Protein AF-A0A2D8VDF4-F1 (afdb_monomer_lite)

Foldseek 3Di:
DDPDDDPPDPDDPDPPPPPDPPDPLVVVLVVLLVVLVVCCVVVVDPPVVSVVVSLVSVCVSPNNPPPPPVVVLVPDPVNVVVVLVVVLVVVLVVLVVCCVVVVDDPVRSVVVVVVSVVVSVVVVVVVVVVVLVVVLVVCCVVVVAPPVRSVVVVVLVVVLVVLLVVLVVVLVVQLVVQLVVLVVCCVVVVDDPVVSVVSSVVSVVVSVVVSLVSNLVSQLVSLLVVLVVCCVVVVDDPVVSVVSSVVSVVVSVVVVCVVVVVDDDPDPPDDDDDDDPDDDDDDDDD

Sequence (286 aa):
MIILFSCGLFVLPAKEKRIRDDDPLMERYRHAEREVKQAVSEGRISREEAGRKLREIKGKLWGDEPEKDRSREKGDPGHELRQAERRIHEDIGKIQEAIDKGEISPEEARKKLIEFHERQKKASREREWKMIKGRIEGAVREGKMSREQANEEYERIERRMHSRDKIARETNERVRKAELEIHEQLEAGEISHEEARQSIREVHEEMNQVIRRKHLALELEDHERRIERALESGEISKRQAEEKMIEVRQRLARQFRVELGDEEPKVRRGSDEREGRKDRRRHEDE

Structure (mm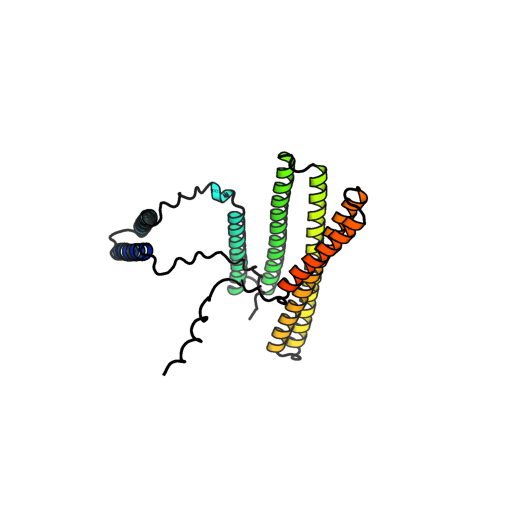CIF, N/CA/C/O backbone):
data_AF-A0A2D8VDF4-F1
#
_entry.id   AF-A0A2D8VDF4-F1
#
loop_
_atom_site.group_PDB
_atom_site.id
_atom_site.type_symbol
_atom_site.label_atom_id
_atom_site.label_alt_id
_atom_site.label_comp_id
_atom_site.label_asym_id
_atom_site.label_entity_id
_atom_site.label_seq_id
_atom_site.pdbx_PDB_ins_code
_atom_site.Cartn_x
_atom_site.Cartn_y
_atom_site.Cartn_z
_atom_site.occupancy
_atom_site.B_iso_or_equiv
_atom_site.auth_seq_id
_atom_site.auth_comp_id
_atom_site.auth_asym_id
_atom_site.auth_atom_id
_atom_site.pdbx_PDB_model_num
ATOM 1 N N . MET A 1 1 ? 17.610 -5.105 -24.950 1.00 24.00 1 MET A N 1
ATOM 2 C CA . MET A 1 1 ? 16.935 -6.147 -24.145 1.00 24.00 1 MET A CA 1
ATOM 3 C C . MET A 1 1 ? 16.296 -5.445 -22.954 1.00 24.00 1 MET A C 1
ATOM 5 O O . MET A 1 1 ? 17.006 -5.063 -22.037 1.00 24.00 1 MET A O 1
ATOM 9 N N . ILE A 1 2 ? 15.002 -5.124 -23.041 1.00 25.88 2 ILE A N 1
ATOM 10 C CA . ILE A 1 2 ? 14.295 -4.328 -22.026 1.00 25.88 2 ILE A CA 1
ATOM 11 C C . ILE A 1 2 ? 13.766 -5.298 -20.969 1.00 25.88 2 ILE A C 1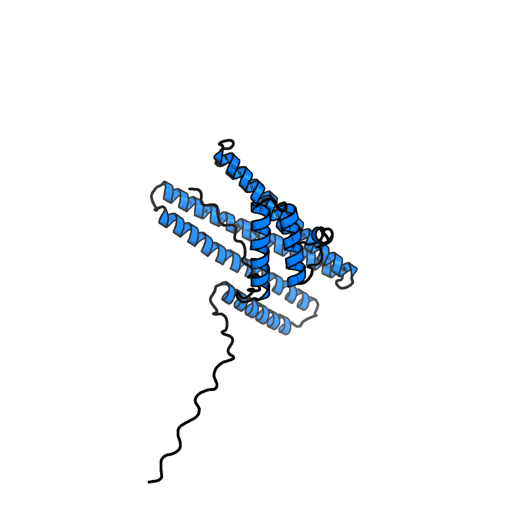
ATOM 13 O O . ILE A 1 2 ? 12.894 -6.115 -21.254 1.00 25.88 2 ILE A O 1
ATOM 17 N N . ILE A 1 3 ? 14.350 -5.241 -19.774 1.00 25.64 3 ILE A N 1
ATOM 18 C CA . ILE A 1 3 ? 13.928 -6.020 -18.610 1.00 25.64 3 ILE A CA 1
ATOM 19 C C . ILE A 1 3 ? 12.616 -5.400 -18.121 1.00 25.64 3 ILE A C 1
ATOM 21 O O . ILE A 1 3 ? 12.594 -4.297 -17.578 1.00 25.64 3 ILE A O 1
ATOM 25 N N . LEU A 1 4 ? 11.505 -6.087 -18.388 1.00 26.47 4 LEU A N 1
ATOM 26 C CA . LEU A 1 4 ? 10.198 -5.759 -17.833 1.00 26.47 4 LEU A CA 1
ATOM 27 C C . LEU A 1 4 ? 10.255 -6.002 -16.325 1.00 26.47 4 LEU A C 1
ATOM 29 O O . LEU A 1 4 ? 10.380 -7.140 -15.873 1.00 26.47 4 LEU A O 1
ATOM 33 N N . PHE A 1 5 ? 10.201 -4.912 -15.561 1.00 26.89 5 PHE A N 1
ATOM 34 C CA . PHE A 1 5 ? 10.189 -4.950 -14.109 1.00 26.89 5 PHE A CA 1
ATOM 35 C C . PHE A 1 5 ? 9.023 -5.795 -13.599 1.00 26.89 5 PHE A C 1
ATOM 37 O O . PHE A 1 5 ? 7.855 -5.583 -13.933 1.00 26.89 5 PHE A O 1
ATOM 44 N N . SER A 1 6 ? 9.403 -6.780 -12.795 1.00 27.64 6 SER A N 1
ATOM 45 C CA . SER A 1 6 ? 8.565 -7.781 -12.169 1.00 27.64 6 SER A CA 1
ATOM 46 C C . SER A 1 6 ? 7.410 -7.143 -11.406 1.00 27.64 6 SER A C 1
ATOM 48 O O . SER A 1 6 ? 7.601 -6.473 -10.389 1.00 27.64 6 SER A O 1
ATOM 50 N N . CYS A 1 7 ? 6.190 -7.416 -11.859 1.00 26.73 7 CYS A N 1
ATOM 51 C CA . CYS A 1 7 ? 5.018 -7.302 -11.011 1.00 26.73 7 CYS A CA 1
ATOM 52 C C . CYS A 1 7 ? 5.160 -8.374 -9.919 1.00 26.73 7 CYS A C 1
ATOM 54 O O . CYS A 1 7 ? 5.086 -9.568 -10.209 1.00 26.73 7 CYS A O 1
ATOM 56 N N . GLY A 1 8 ? 5.440 -7.955 -8.683 1.00 25.55 8 GLY A N 1
ATOM 57 C CA . GLY A 1 8 ? 5.441 -8.830 -7.516 1.00 25.55 8 GLY A CA 1
ATOM 58 C C . GLY A 1 8 ? 4.051 -9.416 -7.299 1.00 25.55 8 GLY A C 1
ATOM 59 O O . GLY A 1 8 ? 3.233 -8.842 -6.580 1.00 25.55 8 GLY A O 1
ATOM 60 N N . LEU A 1 9 ? 3.784 -10.566 -7.921 1.00 28.27 9 LEU A N 1
ATOM 61 C CA . LEU A 1 9 ? 2.713 -11.451 -7.502 1.00 28.27 9 LEU A CA 1
ATOM 62 C C . LEU A 1 9 ? 3.143 -12.081 -6.181 1.00 28.27 9 LEU A C 1
ATOM 64 O O . LEU A 1 9 ? 4.045 -12.913 -6.107 1.00 28.27 9 LEU A O 1
ATOM 68 N N . PHE A 1 10 ? 2.462 -11.653 -5.131 1.00 24.86 10 PHE A N 1
ATOM 69 C CA . PHE A 1 10 ? 2.404 -12.328 -3.852 1.00 24.86 10 PHE A CA 1
ATOM 70 C C . PHE A 1 10 ? 1.969 -13.784 -4.096 1.00 24.86 10 PHE A C 1
ATOM 72 O O . PHE A 1 10 ? 0.799 -14.056 -4.371 1.00 24.86 10 PHE A O 1
ATOM 79 N N . VAL A 1 11 ? 2.918 -14.722 -4.048 1.00 27.75 11 VAL A N 1
ATOM 80 C CA . VAL A 1 11 ? 2.632 -16.160 -4.056 1.00 27.75 11 VAL A CA 1
ATOM 81 C C . VAL A 1 11 ? 1.953 -16.486 -2.729 1.00 27.75 11 VAL A C 1
ATOM 83 O O . VAL A 1 11 ? 2.599 -16.728 -1.713 1.00 27.75 11 VAL A O 1
ATOM 86 N N . LEU A 1 12 ? 0.621 -16.476 -2.723 1.00 27.02 12 LEU A N 1
ATOM 87 C CA . LEU A 1 12 ? -0.129 -17.238 -1.732 1.00 27.02 12 LEU A CA 1
ATOM 88 C C . LEU A 1 12 ? 0.117 -18.721 -2.032 1.00 27.02 12 LEU A C 1
ATOM 90 O O . LEU A 1 12 ? -0.076 -19.128 -3.180 1.00 27.02 12 LEU A O 1
ATOM 94 N N . PRO A 1 13 ? 0.495 -19.554 -1.047 1.00 26.55 13 PRO A N 1
ATOM 95 C CA . PRO A 1 13 ? 0.518 -20.989 -1.254 1.00 26.55 13 PRO A CA 1
ATOM 96 C C . PRO A 1 13 ? -0.926 -21.441 -1.477 1.00 26.55 13 PRO A C 1
ATOM 98 O O . PRO A 1 13 ? -1.722 -21.563 -0.540 1.00 26.55 13 PRO A O 1
ATOM 101 N N . ALA A 1 14 ? -1.280 -21.671 -2.741 1.00 29.80 14 ALA A N 1
ATOM 102 C CA . ALA A 1 14 ? -2.439 -22.467 -3.074 1.00 29.80 14 ALA A CA 1
ATOM 103 C C . ALA A 1 14 ? -2.272 -23.798 -2.334 1.00 29.80 14 ALA A C 1
ATOM 105 O O . ALA A 1 14 ? -1.251 -24.473 -2.468 1.00 29.80 14 ALA A O 1
ATOM 106 N N . LYS A 1 15 ? -3.255 -24.165 -1.505 1.00 32.22 15 LYS A N 1
ATOM 107 C CA . LYS A 1 15 ? -3.382 -25.532 -0.998 1.00 32.22 15 LYS A CA 1
ATOM 108 C C . LYS A 1 15 ? -3.674 -26.429 -2.193 1.00 32.22 15 LYS A C 1
ATOM 110 O O . LYS A 1 15 ? -4.824 -26.740 -2.493 1.00 32.22 15 LYS A O 1
ATOM 115 N N . GLU A 1 16 ? -2.615 -26.801 -2.885 1.00 30.20 16 GLU A N 1
ATOM 116 C CA . GLU A 1 16 ? -2.620 -27.801 -3.924 1.00 30.20 16 GLU A CA 1
ATOM 117 C C . GLU A 1 16 ? -2.899 -29.127 -3.222 1.00 30.20 16 GLU A C 1
ATOM 119 O O . GLU A 1 16 ? -2.052 -29.695 -2.528 1.00 30.20 16 GLU A O 1
ATOM 124 N N . LYS A 1 17 ? -4.152 -29.583 -3.302 1.00 34.59 17 LYS A N 1
ATOM 125 C CA . LYS A 1 17 ? -4.470 -30.970 -2.985 1.00 34.59 17 LYS A CA 1
ATOM 126 C C . LYS A 1 17 ? -3.700 -31.802 -4.005 1.00 34.59 17 LYS A C 1
ATOM 128 O O . LYS A 1 17 ? -4.178 -31.983 -5.118 1.00 34.59 17 LYS A O 1
ATOM 133 N N . ARG A 1 18 ? -2.498 -32.254 -3.639 1.00 32.41 18 ARG A N 1
ATOM 134 C CA . ARG A 1 18 ? -1.765 -33.266 -4.399 1.00 32.41 18 ARG A CA 1
ATOM 135 C C . ARG A 1 18 ? -2.670 -34.489 -4.493 1.00 32.41 18 ARG A C 1
ATOM 137 O O . ARG A 1 18 ? -2.844 -35.210 -3.511 1.00 32.41 18 ARG A O 1
ATOM 144 N N . ILE A 1 19 ? -3.296 -34.672 -5.648 1.00 42.91 19 ILE A N 1
ATOM 145 C CA . ILE A 1 19 ? -3.889 -35.949 -6.027 1.00 42.91 19 ILE A CA 1
ATOM 146 C C . ILE A 1 19 ? -2.686 -36.887 -6.132 1.00 42.91 19 ILE A C 1
ATOM 148 O O . ILE A 1 19 ? -1.774 -36.621 -6.909 1.00 42.91 19 ILE A O 1
ATOM 152 N N . ARG A 1 20 ? -2.607 -37.885 -5.247 1.00 39.59 20 ARG A N 1
ATOM 153 C CA . ARG A 1 20 ? -1.523 -38.877 -5.268 1.00 39.59 20 ARG A CA 1
ATOM 154 C C . ARG A 1 20 ? -1.594 -39.600 -6.616 1.00 39.59 20 ARG A C 1
ATOM 156 O O . ARG A 1 20 ? -2.689 -39.948 -7.046 1.00 39.59 20 ARG A O 1
ATOM 163 N N . ASP A 1 21 ? -0.450 -39.813 -7.259 1.00 48.75 21 ASP A N 1
ATOM 164 C CA . ASP A 1 21 ? -0.362 -40.430 -8.593 1.00 48.75 21 ASP A CA 1
ATOM 165 C C . ASP A 1 21 ? -0.904 -41.877 -8.654 1.00 48.75 21 ASP A C 1
ATOM 167 O O . ASP A 1 21 ? -1.182 -42.374 -9.744 1.00 48.75 21 ASP A O 1
ATOM 171 N N . ASP A 1 22 ? -1.158 -42.503 -7.498 1.00 52.06 22 ASP A N 1
ATOM 172 C CA . ASP A 1 22 ? -1.712 -43.856 -7.339 1.00 52.06 22 ASP A CA 1
ATOM 173 C C . ASP A 1 22 ? -3.231 -43.870 -7.050 1.00 52.06 22 ASP A C 1
ATOM 175 O O . ASP A 1 22 ? -3.702 -44.632 -6.205 1.00 52.06 22 ASP A O 1
ATOM 179 N N . ASP A 1 23 ? -4.022 -42.998 -7.689 1.00 63.38 23 ASP A N 1
ATOM 180 C CA . ASP A 1 23 ? -5.491 -43.036 -7.584 1.00 63.38 23 ASP A CA 1
ATOM 181 C C . ASP A 1 23 ? -6.085 -44.016 -8.627 1.00 63.38 23 ASP A C 1
ATOM 183 O O . ASP A 1 23 ? -6.031 -43.731 -9.832 1.00 63.38 23 ASP A O 1
ATOM 187 N N . PRO A 1 24 ? -6.703 -45.147 -8.213 1.00 72.00 24 PRO A N 1
ATOM 188 C CA . PRO A 1 24 ? -7.303 -46.128 -9.125 1.00 72.00 24 PRO A CA 1
ATOM 189 C C . PRO A 1 24 ? -8.390 -45.544 -10.042 1.00 72.00 24 PRO A C 1
ATOM 191 O O . PRO A 1 24 ? -8.689 -46.104 -11.100 1.00 72.00 24 PRO A O 1
ATOM 194 N N . LEU A 1 25 ? -9.003 -44.417 -9.663 1.00 76.38 25 LEU A N 1
ATOM 195 C CA . LEU A 1 25 ? -9.983 -43.717 -10.495 1.00 76.38 25 LEU A CA 1
ATOM 196 C C . LEU A 1 25 ? -9.311 -42.966 -11.652 1.00 76.38 25 LEU A C 1
ATOM 198 O O . LEU A 1 25 ? -9.862 -42.897 -12.753 1.00 76.38 25 LEU A O 1
ATOM 202 N N . MET A 1 26 ? -8.094 -42.456 -11.440 1.00 78.00 26 MET A N 1
ATOM 203 C CA . MET A 1 26 ? -7.341 -41.734 -12.465 1.00 78.00 26 MET A CA 1
ATOM 204 C C . MET A 1 26 ? -6.865 -42.668 -13.578 1.00 78.00 26 MET A C 1
ATOM 206 O O . MET A 1 26 ? -6.879 -42.296 -14.752 1.00 78.00 26 MET A O 1
ATOM 210 N N . GLU A 1 27 ? -6.509 -43.905 -13.238 1.00 77.62 27 GLU A N 1
ATOM 211 C CA . GLU A 1 27 ? -6.157 -44.924 -14.228 1.00 77.62 27 GLU A CA 1
ATOM 212 C C . GLU A 1 27 ? -7.355 -45.287 -15.121 1.00 77.62 27 GLU A C 1
ATOM 214 O O . GLU A 1 27 ? -7.231 -45.321 -16.349 1.00 77.62 27 GLU A O 1
ATOM 219 N N . ARG A 1 28 ? -8.548 -45.432 -14.526 1.00 77.88 28 ARG A N 1
ATOM 220 C CA . ARG A 1 28 ? -9.806 -45.655 -15.263 1.00 77.88 28 ARG A CA 1
ATOM 221 C C . ARG A 1 28 ? -10.145 -44.494 -16.197 1.00 77.88 28 ARG A C 1
ATOM 223 O O . ARG A 1 28 ? -10.578 -44.719 -17.326 1.00 77.88 28 ARG A O 1
ATOM 230 N N . TYR A 1 29 ? -9.903 -43.259 -15.762 1.00 81.06 29 TYR A N 1
ATOM 231 C CA . TYR A 1 29 ? -10.106 -42.079 -16.601 1.00 81.06 29 TYR A CA 1
ATOM 232 C C . TYR A 1 29 ? -9.109 -42.008 -17.761 1.00 81.06 29 TYR A C 1
ATOM 234 O O . TYR A 1 29 ? -9.519 -41.776 -18.895 1.00 81.06 29 TYR A O 1
ATOM 242 N N . ARG A 1 30 ? -7.820 -42.282 -17.517 1.00 82.50 30 ARG A N 1
ATOM 243 C CA . ARG A 1 30 ? -6.792 -42.324 -18.573 1.00 82.50 30 ARG A CA 1
ATOM 244 C C . ARG A 1 30 ? -7.080 -43.406 -19.613 1.00 82.50 30 ARG A C 1
ATOM 246 O O . ARG A 1 30 ? -6.819 -43.186 -20.793 1.00 82.50 30 ARG A O 1
ATOM 253 N N . HIS A 1 31 ? -7.611 -44.560 -19.204 1.00 82.62 31 HIS A N 1
ATOM 254 C CA . HIS A 1 31 ? -8.047 -45.599 -20.140 1.00 82.62 31 HIS A CA 1
ATOM 255 C C . HIS A 1 31 ? -9.161 -45.082 -21.056 1.00 82.62 31 HIS A C 1
ATOM 257 O O . HIS A 1 31 ? -9.030 -45.112 -22.279 1.00 82.62 31 HIS A O 1
ATOM 263 N N . ALA A 1 32 ? -10.214 -44.516 -20.465 1.00 83.62 32 ALA A N 1
ATOM 264 C CA . ALA A 1 32 ? -11.336 -43.973 -21.217 1.00 83.62 32 ALA A CA 1
ATOM 265 C C . ALA A 1 32 ? -10.932 -42.785 -22.115 1.00 83.62 32 ALA A C 1
ATOM 267 O O . ALA A 1 32 ? -11.441 -42.637 -23.225 1.00 83.62 32 ALA A O 1
ATOM 268 N N . GLU A 1 33 ? -9.974 -41.962 -21.684 1.00 80.56 33 GLU A N 1
ATOM 269 C CA . GLU A 1 33 ? -9.412 -40.871 -22.484 1.00 80.56 33 GLU A CA 1
ATOM 270 C C . GLU A 1 33 ? -8.718 -41.376 -23.751 1.00 80.56 33 GLU A C 1
ATOM 272 O O . GLU A 1 33 ? -8.910 -40.799 -24.824 1.00 80.56 33 GLU A O 1
ATOM 277 N N . ARG A 1 34 ? -7.969 -42.482 -23.665 1.00 85.19 34 ARG A N 1
ATOM 278 C CA . ARG A 1 34 ? -7.341 -43.104 -24.840 1.00 85.19 34 ARG A CA 1
ATOM 279 C C . ARG A 1 34 ? -8.386 -43.630 -25.818 1.00 85.19 34 ARG A C 1
ATOM 281 O O . ARG A 1 34 ? -8.273 -43.351 -27.007 1.00 85.19 34 ARG A O 1
ATOM 288 N N . GLU A 1 35 ? -9.416 -44.316 -25.327 1.00 84.38 35 GLU A N 1
ATOM 289 C CA . GLU A 1 35 ? -10.488 -44.860 -26.172 1.00 84.38 35 GLU A CA 1
ATOM 290 C C . GLU A 1 35 ? -11.281 -43.756 -26.878 1.00 84.38 35 GLU A C 1
ATOM 292 O O . GLU A 1 35 ? -11.542 -43.829 -28.081 1.00 84.38 35 GLU A O 1
ATOM 297 N N . VAL A 1 36 ? -11.618 -42.687 -26.152 1.00 82.19 36 VAL A N 1
ATOM 298 C CA . VAL A 1 36 ? -12.311 -41.528 -26.719 1.00 82.19 36 VAL A CA 1
ATOM 299 C C . VAL A 1 36 ? -11.424 -40.818 -27.742 1.00 82.19 36 VAL A C 1
ATOM 301 O O . VAL A 1 36 ? -11.891 -40.484 -28.830 1.00 82.19 36 VAL A O 1
ATOM 304 N N . LYS A 1 37 ? -10.137 -40.619 -27.443 1.00 83.56 37 LYS A N 1
ATOM 305 C CA . LYS A 1 37 ? -9.190 -39.984 -28.368 1.00 83.56 37 LYS A CA 1
ATOM 306 C C . LYS A 1 37 ? -8.996 -40.810 -29.639 1.00 83.56 37 LYS A C 1
ATOM 308 O O . LYS A 1 37 ? -8.960 -40.235 -30.724 1.00 83.56 37 LYS A O 1
ATOM 313 N N . GLN A 1 38 ? -8.940 -42.133 -29.513 1.00 80.38 38 GLN A N 1
ATOM 314 C CA . GLN A 1 38 ? -8.856 -43.048 -30.645 1.00 80.38 38 GLN A CA 1
ATOM 315 C C . GLN A 1 38 ? -10.121 -42.982 -31.517 1.00 80.38 38 GLN A C 1
ATOM 317 O O . GLN A 1 38 ? -10.035 -42.850 -32.736 1.00 80.38 38 GLN A O 1
ATOM 322 N N . ALA A 1 39 ? -11.305 -42.967 -30.902 1.00 79.12 39 ALA A N 1
ATOM 323 C CA . ALA A 1 39 ? -12.564 -42.814 -31.628 1.00 79.12 39 ALA A CA 1
ATOM 324 C C . ALA A 1 39 ? -12.677 -41.456 -32.353 1.00 79.12 39 ALA A C 1
ATOM 326 O O . ALA A 1 39 ? -13.263 -41.397 -33.433 1.00 79.12 39 ALA A O 1
ATOM 327 N N . VAL A 1 40 ? -12.092 -40.381 -31.807 1.00 80.75 40 VAL A N 1
ATOM 328 C CA . VAL A 1 40 ? -11.984 -39.080 -32.498 1.00 80.75 40 VAL A CA 1
ATOM 329 C C . VAL A 1 40 ? -11.025 -39.158 -33.680 1.00 80.75 40 VAL A C 1
ATOM 331 O O . VAL A 1 40 ? -11.351 -38.659 -34.754 1.00 80.75 40 VAL A O 1
ATOM 334 N N . SER A 1 41 ? -9.846 -39.767 -33.508 1.00 71.94 41 SER A N 1
ATOM 335 C CA . SER A 1 41 ? -8.868 -39.885 -34.599 1.00 71.94 41 SER A CA 1
ATOM 336 C C . SER A 1 41 ? -9.365 -40.758 -35.747 1.00 71.94 41 SER A C 1
ATOM 338 O O . SER A 1 41 ? -9.022 -40.508 -36.895 1.00 71.94 41 SER A O 1
ATOM 340 N N . GLU A 1 42 ? -10.205 -41.744 -35.444 1.00 80.81 42 GLU A N 1
ATOM 341 C CA . GLU A 1 42 ? -10.840 -42.610 -36.437 1.00 80.81 42 GLU A CA 1
ATOM 342 C C . GLU A 1 42 ? -12.145 -42.022 -37.002 1.00 80.81 42 GLU A C 1
ATOM 344 O O . GLU A 1 42 ? -12.830 -42.674 -37.786 1.00 80.81 42 GLU A O 1
ATOM 349 N N . GLY A 1 43 ? -12.527 -40.806 -36.592 1.00 78.06 43 GLY A N 1
ATOM 350 C CA . GLY A 1 43 ? -13.734 -40.127 -37.069 1.00 78.06 43 GLY A CA 1
ATOM 351 C C . GLY A 1 43 ? -15.051 -40.768 -36.617 1.00 78.06 43 GLY A C 1
ATOM 352 O O . GLY A 1 43 ? -16.111 -40.376 -37.097 1.00 78.06 43 GLY A O 1
ATOM 353 N N . ARG A 1 44 ? -15.009 -41.729 -35.682 1.00 85.56 44 ARG A N 1
ATOM 354 C CA . ARG A 1 44 ? -16.195 -42.411 -35.134 1.00 85.56 44 ARG A CA 1
ATOM 355 C C . ARG A 1 44 ? -17.027 -41.502 -34.226 1.00 85.56 44 ARG A C 1
ATOM 357 O O . ARG A 1 44 ? -18.207 -41.770 -34.029 1.00 85.56 44 ARG A O 1
ATOM 364 N N . ILE A 1 45 ? -16.415 -40.463 -33.655 1.00 82.38 45 ILE A N 1
ATOM 365 C CA . ILE A 1 45 ? -17.083 -39.417 -32.866 1.00 82.38 45 ILE A CA 1
ATOM 366 C C . ILE A 1 45 ? -16.463 -38.046 -33.145 1.00 82.38 45 ILE A C 1
ATOM 368 O O . ILE A 1 45 ? -15.272 -37.935 -33.445 1.00 82.38 45 ILE A O 1
ATOM 372 N N . SER A 1 46 ? -17.251 -36.984 -32.985 1.00 77.88 46 SER A N 1
ATOM 373 C CA . SER A 1 46 ? -16.733 -35.614 -33.076 1.00 77.88 46 SER A CA 1
ATOM 374 C C . SER A 1 46 ? -15.951 -35.206 -31.818 1.00 77.88 46 SER A C 1
ATOM 376 O O . SER A 1 46 ? -16.128 -35.765 -30.732 1.00 77.88 46 SER A O 1
ATOM 378 N N . ARG A 1 47 ? -15.108 -34.168 -31.927 1.00 61.53 47 ARG A N 1
ATOM 379 C CA . ARG A 1 47 ? -14.396 -33.584 -30.768 1.00 61.53 47 ARG A CA 1
ATOM 380 C C . ARG A 1 47 ? -15.353 -33.097 -29.674 1.00 61.53 47 ARG A C 1
ATOM 382 O O . ARG A 1 47 ? -15.028 -33.161 -28.491 1.00 61.53 47 ARG A O 1
ATOM 389 N N . GLU A 1 48 ? -16.533 -32.623 -30.061 1.00 61.53 48 GLU A N 1
ATOM 390 C CA . GLU A 1 48 ? -17.545 -32.139 -29.124 1.00 61.53 48 GLU A CA 1
ATOM 391 C C . GLU A 1 48 ? -18.212 -33.294 -28.361 1.00 61.53 48 GLU A C 1
ATOM 393 O O . GLU A 1 48 ? -18.375 -33.236 -27.139 1.00 61.53 48 GLU A O 1
ATOM 398 N N . GLU A 1 49 ? -18.522 -34.388 -29.061 1.00 65.06 49 GLU A N 1
ATOM 399 C CA . GLU A 1 49 ? -19.036 -35.625 -28.461 1.00 65.06 49 GLU A CA 1
ATOM 400 C C . GLU A 1 49 ? -18.012 -36.297 -27.551 1.00 65.06 49 GLU A C 1
ATOM 402 O O . GLU A 1 49 ? -18.368 -36.772 -26.474 1.00 65.06 49 GLU A O 1
ATOM 407 N N . ALA A 1 50 ? -16.737 -36.282 -27.935 1.00 74.12 50 ALA A N 1
ATOM 408 C CA . ALA A 1 50 ? -15.640 -36.724 -27.086 1.00 74.12 50 ALA A CA 1
ATOM 409 C C . ALA A 1 50 ? -15.577 -35.930 -25.775 1.00 74.12 50 ALA A C 1
ATOM 411 O O . ALA A 1 50 ? -15.484 -36.517 -24.696 1.00 74.12 50 ALA A O 1
ATOM 412 N N . GLY A 1 51 ? -15.723 -34.603 -25.851 1.00 66.62 51 GLY A N 1
ATOM 413 C CA . GLY A 1 51 ? -15.806 -33.745 -24.671 1.00 66.62 51 GLY A CA 1
ATOM 414 C C . GLY A 1 51 ? -17.016 -34.055 -23.782 1.00 66.62 51 GLY A C 1
ATOM 415 O O . GLY A 1 51 ? -16.906 -34.004 -22.558 1.00 66.62 51 GLY A O 1
ATOM 416 N N . ARG A 1 52 ? -18.175 -34.404 -24.361 1.00 76.31 52 ARG A N 1
ATOM 417 C CA . ARG A 1 52 ? -19.350 -34.868 -23.594 1.00 76.31 52 ARG A CA 1
ATOM 418 C C . ARG A 1 52 ? -19.081 -36.203 -22.893 1.00 76.31 52 ARG A C 1
ATOM 420 O O . ARG A 1 52 ? -19.284 -36.284 -21.685 1.00 76.31 52 ARG A O 1
ATOM 427 N N . LYS A 1 53 ? -18.547 -37.196 -23.610 1.00 79.06 53 LYS A N 1
ATOM 428 C CA . LYS A 1 53 ? -18.241 -38.527 -23.057 1.00 79.06 53 LYS A CA 1
ATOM 429 C C . LYS A 1 53 ? -17.232 -38.467 -21.912 1.00 79.06 53 LYS A C 1
ATOM 431 O O . LYS A 1 53 ? -17.463 -39.075 -20.873 1.00 79.06 53 LYS A O 1
ATOM 436 N N . LEU A 1 54 ? -16.149 -37.699 -22.052 1.00 81.00 54 LEU A N 1
ATOM 437 C CA . LEU A 1 54 ? -15.148 -37.576 -20.983 1.00 81.00 54 LEU A CA 1
ATOM 438 C C . LEU A 1 54 ? -15.696 -36.879 -19.740 1.00 81.00 54 LEU A C 1
ATOM 440 O O . LEU A 1 54 ? -15.353 -37.274 -18.629 1.00 81.00 54 LEU A O 1
ATOM 444 N N . ARG A 1 55 ? -16.584 -35.890 -19.902 1.00 75.19 55 ARG A N 1
ATOM 445 C CA . ARG A 1 55 ? -17.275 -35.258 -18.768 1.00 75.19 55 ARG A CA 1
ATOM 446 C C . ARG A 1 55 ? -18.188 -36.234 -18.037 1.00 75.19 55 ARG A C 1
ATOM 448 O O . ARG A 1 55 ? -18.150 -36.271 -16.816 1.00 75.19 55 ARG A O 1
ATOM 455 N N . GLU A 1 56 ? -18.943 -37.049 -18.767 1.00 77.81 56 GLU A N 1
ATOM 456 C CA . GLU A 1 56 ? -19.813 -38.070 -18.176 1.00 77.81 56 GLU A CA 1
ATOM 457 C C . GLU A 1 56 ? -19.002 -39.144 -17.432 1.00 77.81 56 GLU A C 1
ATOM 459 O O . GLU A 1 56 ? -19.333 -39.515 -16.308 1.00 77.81 56 GLU A O 1
ATOM 464 N N . ILE A 1 57 ? -17.893 -39.606 -18.020 1.00 80.75 57 ILE A N 1
ATOM 465 C CA . ILE A 1 57 ? -16.975 -40.558 -17.378 1.00 80.75 57 ILE A CA 1
ATOM 466 C C . ILE A 1 57 ? -16.360 -39.946 -16.112 1.00 80.75 57 ILE A C 1
ATOM 468 O O . ILE A 1 57 ? -16.296 -40.608 -15.079 1.00 80.75 57 ILE A O 1
ATOM 472 N N . LYS A 1 58 ? -15.954 -38.672 -16.163 1.00 78.25 58 LYS A N 1
ATOM 473 C CA . LYS A 1 58 ? -15.433 -37.949 -14.997 1.00 78.25 58 LYS A CA 1
ATOM 474 C C . LYS A 1 58 ? -16.492 -37.809 -13.895 1.00 78.25 58 LYS A C 1
ATOM 476 O O . LYS A 1 58 ? -16.172 -38.059 -12.737 1.00 78.25 58 LYS A O 1
ATOM 481 N N . GLY A 1 59 ? -17.734 -37.478 -14.252 1.00 74.12 59 GLY A N 1
ATOM 482 C CA . GLY A 1 59 ? -18.863 -37.395 -13.318 1.00 74.12 59 GLY A CA 1
ATOM 483 C C . GLY A 1 59 ? -19.173 -38.737 -12.651 1.00 74.12 59 GLY A C 1
ATOM 484 O O . GLY A 1 59 ? -19.319 -38.813 -11.437 1.00 74.12 59 GLY A O 1
ATOM 485 N N . LYS A 1 60 ? -19.139 -39.842 -13.406 1.00 78.44 60 LYS A N 1
ATOM 486 C CA . LYS A 1 60 ? -19.313 -41.197 -12.847 1.00 78.44 60 LYS A CA 1
ATOM 487 C C . LYS A 1 60 ? -18.196 -41.608 -11.884 1.00 78.44 60 LYS A C 1
ATOM 489 O O . LYS A 1 60 ? -18.454 -42.360 -10.951 1.00 78.44 60 LYS A O 1
ATOM 494 N N . LEU A 1 61 ? -16.963 -41.158 -12.122 1.00 79.19 61 LEU A N 1
ATOM 495 C CA . LEU A 1 61 ? -15.797 -41.545 -11.321 1.00 79.19 61 LEU A CA 1
ATOM 496 C C . LEU A 1 61 ? -15.634 -40.706 -10.046 1.00 79.19 61 LEU A C 1
ATOM 498 O O . LEU A 1 61 ? -15.250 -41.257 -9.019 1.00 79.19 61 LEU A O 1
ATOM 502 N N . TRP A 1 62 ? -15.933 -39.405 -10.091 1.00 77.56 62 TRP A N 1
ATOM 503 C CA . TRP A 1 62 ? -15.697 -38.480 -8.969 1.00 77.56 62 TRP A CA 1
ATOM 504 C C . TRP A 1 62 ? -16.955 -37.759 -8.458 1.00 77.56 62 TRP A C 1
ATOM 506 O O . TRP A 1 62 ? -16.849 -36.879 -7.603 1.00 77.56 62 TRP A O 1
ATOM 516 N N . GLY A 1 63 ? -18.138 -38.160 -8.930 1.00 66.88 63 GLY A N 1
ATOM 517 C CA . GLY A 1 63 ? -19.409 -37.485 -8.677 1.00 66.88 63 GLY A CA 1
ATOM 518 C C . GLY A 1 63 ? -19.656 -36.351 -9.673 1.00 66.88 63 GLY A C 1
ATOM 519 O O . GLY A 1 63 ? -18.716 -35.729 -10.175 1.00 66.88 63 GLY A O 1
ATOM 520 N N . ASP A 1 64 ? -20.929 -36.081 -9.965 1.00 51.88 64 ASP A N 1
ATOM 521 C CA . ASP A 1 64 ? -21.312 -34.927 -10.772 1.00 51.88 64 ASP A CA 1
ATOM 522 C C . ASP A 1 64 ? -20.871 -33.653 -10.043 1.00 51.88 64 ASP A C 1
ATOM 524 O O . ASP A 1 64 ? -21.383 -33.304 -8.977 1.00 51.88 64 ASP A O 1
ATOM 528 N N . GLU A 1 65 ? -19.886 -32.951 -10.607 1.00 49.00 65 GLU A N 1
ATOM 529 C CA . GLU A 1 65 ? -19.612 -31.577 -10.209 1.00 49.00 65 GLU A CA 1
ATOM 530 C C . GLU A 1 65 ? -20.892 -30.799 -10.548 1.00 49.00 65 GLU A C 1
ATOM 532 O O . GLU A 1 65 ? -21.282 -30.806 -11.721 1.00 49.00 65 GLU A O 1
ATOM 537 N N . PRO A 1 66 ? -21.600 -30.198 -9.566 1.00 43.03 66 PRO A N 1
ATOM 538 C CA . PRO A 1 66 ? -22.839 -29.498 -9.859 1.00 43.03 66 PRO A CA 1
ATOM 539 C C . PRO A 1 66 ? -22.527 -28.483 -10.945 1.00 43.03 66 PRO A C 1
ATOM 541 O O . PRO A 1 66 ? -21.570 -27.714 -10.805 1.00 43.03 66 PRO A O 1
ATOM 544 N N . GLU A 1 67 ? -23.293 -28.542 -12.036 1.00 44.53 67 GLU A N 1
ATOM 545 C CA . GLU A 1 67 ? -23.180 -27.625 -13.159 1.00 44.53 67 GLU A CA 1
ATOM 546 C C . GLU A 1 67 ? -23.106 -26.221 -12.560 1.00 44.53 67 GLU A C 1
ATOM 548 O O . GLU A 1 67 ? -24.056 -25.762 -11.922 1.00 44.53 67 GLU A O 1
ATOM 553 N N . LYS A 1 68 ? -21.911 -25.609 -12.598 1.00 43.62 68 LYS A N 1
ATOM 554 C CA . LYS A 1 68 ? -21.679 -24.328 -11.936 1.00 43.62 68 LYS A CA 1
ATOM 555 C C . LYS A 1 68 ? -22.602 -23.338 -12.606 1.00 43.62 68 LYS A C 1
ATOM 557 O O . LYS A 1 68 ? -22.351 -22.882 -13.718 1.00 43.62 68 LYS A O 1
ATOM 562 N N . ASP A 1 69 ? -23.689 -23.069 -11.905 1.00 39.12 69 ASP A N 1
ATOM 563 C CA . ASP A 1 69 ? -24.696 -22.094 -12.237 1.00 39.12 69 ASP A CA 1
ATOM 564 C C . ASP A 1 69 ? -23.962 -20.794 -12.589 1.00 39.12 69 ASP A C 1
ATOM 566 O O . ASP A 1 69 ? -23.381 -20.134 -11.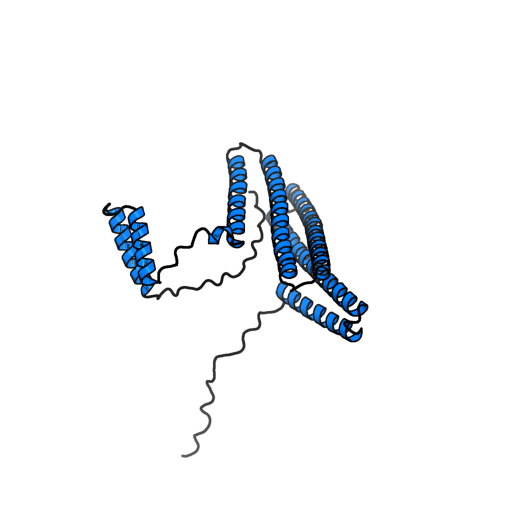721 1.00 39.12 69 ASP A O 1
ATOM 570 N N . ARG A 1 70 ? -23.898 -20.461 -13.887 1.00 43.25 70 ARG A N 1
ATOM 571 C CA . ARG A 1 70 ? -23.164 -19.291 -14.413 1.00 43.25 70 ARG A CA 1
ATOM 572 C C . ARG A 1 70 ? -23.678 -17.976 -13.808 1.00 43.25 70 ARG A C 1
ATOM 574 O O . ARG A 1 70 ? -23.066 -16.923 -13.981 1.00 43.25 70 ARG A O 1
ATOM 581 N N . SER A 1 71 ? -24.802 -18.029 -13.093 1.00 42.16 71 SER A N 1
ATOM 582 C CA . SER A 1 71 ? -25.351 -16.945 -12.287 1.00 42.16 71 SER A CA 1
ATOM 583 C C . SER A 1 71 ? -24.549 -16.666 -11.002 1.00 42.16 71 SER A C 1
ATOM 585 O O . SER A 1 71 ? -24.443 -15.502 -10.615 1.00 42.16 71 SER A O 1
ATOM 587 N N . ARG A 1 72 ? -23.907 -17.671 -10.381 1.00 43.25 72 ARG A N 1
ATOM 588 C CA . ARG A 1 72 ? -23.084 -17.499 -9.165 1.00 43.25 72 ARG A CA 1
ATOM 589 C C . ARG A 1 72 ? -21.711 -16.879 -9.436 1.00 43.25 72 ARG A C 1
ATOM 591 O O . ARG A 1 72 ? -21.172 -16.212 -8.560 1.00 43.25 72 ARG A O 1
ATOM 598 N N . GLU A 1 73 ? -21.163 -17.025 -10.644 1.00 44.94 73 GLU A N 1
ATOM 599 C CA . GLU A 1 73 ? -19.875 -16.409 -11.013 1.00 44.94 73 GLU A CA 1
ATOM 600 C C . GLU A 1 73 ? -19.950 -14.883 -11.156 1.00 44.94 73 GLU A C 1
ATOM 602 O O . GLU A 1 73 ? -18.958 -14.195 -10.930 1.00 44.94 73 GLU A O 1
ATOM 607 N N . LYS A 1 74 ? -21.116 -14.313 -11.485 1.00 45.44 74 LYS A N 1
ATOM 608 C CA . LYS A 1 74 ? -21.273 -12.851 -11.617 1.00 45.44 74 LYS A CA 1
ATOM 609 C C . LYS A 1 74 ? -21.195 -12.093 -10.285 1.00 45.44 74 LYS A C 1
ATOM 611 O O . LYS A 1 74 ? -21.053 -10.878 -10.315 1.00 45.44 74 LYS A O 1
ATOM 616 N N . GLY A 1 75 ? -21.289 -12.788 -9.149 1.00 45.78 75 GLY A N 1
ATOM 617 C CA . GLY A 1 75 ? -21.192 -12.198 -7.809 1.00 45.78 75 GLY A CA 1
ATOM 618 C C . GLY A 1 75 ? -19.936 -12.586 -7.025 1.00 45.78 75 GLY A C 1
ATOM 619 O O . GLY A 1 75 ? -19.771 -12.101 -5.911 1.00 45.78 75 GLY A O 1
ATOM 620 N N . ASP A 1 76 ? -19.070 -13.453 -7.569 1.00 52.97 76 ASP A N 1
ATOM 621 C CA . ASP A 1 76 ? -17.800 -13.830 -6.937 1.00 52.97 76 ASP A CA 1
ATOM 622 C C . ASP A 1 76 ? -16.764 -12.708 -7.147 1.00 52.97 76 ASP A C 1
ATOM 624 O O . ASP A 1 76 ? -16.337 -12.488 -8.288 1.00 52.97 76 ASP A O 1
ATOM 628 N N . PRO A 1 77 ? -16.290 -12.029 -6.081 1.00 56.31 77 PRO A N 1
ATOM 629 C CA . PRO A 1 77 ? -15.213 -11.045 -6.190 1.00 56.31 77 PRO A CA 1
ATOM 630 C C . PRO A 1 77 ? -13.955 -11.633 -6.848 1.00 56.31 77 PRO A C 1
ATOM 632 O O . PRO A 1 77 ? -13.226 -10.930 -7.547 1.00 56.31 77 PRO A O 1
ATOM 635 N N . GLY A 1 78 ? -13.717 -12.941 -6.688 1.00 62.03 78 GLY A N 1
ATOM 636 C CA . GLY A 1 78 ? -12.619 -13.647 -7.339 1.00 62.03 78 GLY A CA 1
ATOM 637 C C . GLY A 1 78 ? -12.758 -13.728 -8.862 1.00 62.03 78 GLY A C 1
ATOM 638 O O . GLY A 1 78 ? -11.754 -13.696 -9.571 1.00 62.03 78 GLY A O 1
ATOM 639 N N . HIS A 1 79 ? -13.976 -13.806 -9.397 1.00 70.12 79 HIS A N 1
ATOM 640 C CA . HIS A 1 79 ? -14.213 -13.859 -10.839 1.00 70.12 79 HIS A CA 1
ATOM 641 C C . HIS A 1 79 ? -14.013 -12.491 -11.505 1.00 70.12 79 HIS A C 1
ATOM 643 O O . HIS A 1 79 ? -13.377 -12.422 -12.560 1.00 70.12 79 HIS A O 1
ATOM 649 N N . GLU A 1 80 ? -14.467 -11.404 -10.872 1.00 68.56 80 GLU A N 1
ATOM 650 C CA . GLU A 1 80 ? -14.196 -10.041 -11.351 1.00 68.56 80 GLU A CA 1
ATOM 651 C C . GLU A 1 80 ? -12.693 -9.731 -11.363 1.00 68.56 80 GLU A C 1
ATOM 653 O O . GLU A 1 80 ? -12.192 -9.169 -12.339 1.00 68.56 80 GLU A O 1
ATOM 658 N N . LEU A 1 81 ? -11.956 -10.160 -10.330 1.00 67.12 81 LEU A N 1
ATOM 659 C CA . LEU A 1 81 ? -10.497 -10.021 -10.269 1.00 67.12 81 LEU A CA 1
ATOM 660 C C . LEU A 1 81 ? -9.805 -10.781 -11.409 1.00 67.12 81 LEU A C 1
ATOM 662 O O . LEU A 1 81 ? -9.016 -10.186 -12.140 1.00 67.12 81 LEU A O 1
ATOM 666 N N . ARG A 1 82 ? -10.169 -12.052 -11.640 1.00 75.25 82 ARG A N 1
ATOM 667 C CA . ARG A 1 82 ? -9.628 -12.861 -12.753 1.00 75.25 82 ARG A CA 1
ATOM 668 C C . ARG A 1 82 ? -9.940 -12.264 -14.129 1.00 75.25 82 ARG A C 1
ATOM 670 O O . ARG A 1 82 ? -9.163 -12.417 -15.070 1.00 75.25 82 ARG A O 1
ATOM 677 N N . GLN A 1 83 ? -11.095 -11.619 -14.300 1.00 76.25 83 GLN A N 1
ATOM 678 C CA . GLN A 1 83 ? -11.407 -10.911 -15.546 1.00 76.25 83 GLN A CA 1
ATOM 679 C C . GLN A 1 83 ? -10.592 -9.630 -15.705 1.00 76.25 83 GLN A C 1
ATOM 681 O O . GLN A 1 83 ? -10.120 -9.3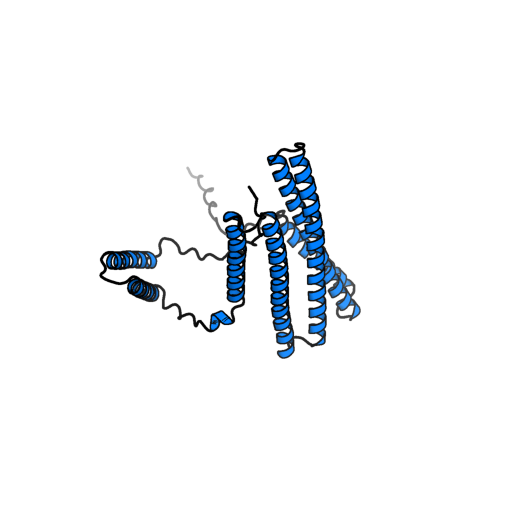54 -16.804 1.00 76.25 83 GLN A O 1
ATOM 686 N N . ALA A 1 84 ? -10.428 -8.856 -14.633 1.00 72.81 84 ALA A N 1
ATOM 687 C CA . ALA A 1 84 ? -9.607 -7.654 -14.659 1.00 72.81 84 ALA A CA 1
ATOM 688 C C . ALA A 1 84 ? -8.149 -7.989 -15.007 1.00 72.81 84 ALA A C 1
ATOM 690 O O . ALA A 1 84 ? -7.568 -7.330 -15.861 1.00 72.81 84 ALA A O 1
ATOM 691 N N . GLU A 1 85 ? -7.597 -9.050 -14.418 1.00 73.62 85 GLU A N 1
ATOM 692 C CA . GLU A 1 85 ? -6.238 -9.527 -14.689 1.00 73.62 85 GLU A CA 1
ATOM 693 C C . GLU A 1 85 ? -6.046 -9.952 -16.153 1.00 73.62 85 GLU A C 1
ATOM 695 O O . GLU A 1 85 ? -5.081 -9.542 -16.796 1.00 73.62 85 GLU A O 1
ATOM 700 N N . ARG A 1 86 ? -7.009 -10.682 -16.733 1.00 78.94 86 ARG A N 1
ATOM 701 C CA . ARG A 1 86 ? -6.973 -11.041 -18.162 1.00 78.94 86 ARG A CA 1
ATOM 702 C C . ARG A 1 86 ? -6.968 -9.823 -19.077 1.00 78.94 86 ARG A C 1
ATOM 704 O O . ARG A 1 86 ? -6.121 -9.739 -19.958 1.00 78.94 86 ARG A O 1
ATOM 711 N N . ARG A 1 87 ? -7.852 -8.853 -18.824 1.00 79.75 87 ARG A N 1
ATOM 712 C CA . ARG A 1 87 ? -7.890 -7.598 -19.594 1.00 79.75 87 ARG A CA 1
ATOM 713 C C . ARG A 1 87 ? -6.568 -6.841 -19.490 1.00 79.75 87 ARG A C 1
ATOM 715 O O . ARG A 1 87 ? -6.122 -6.262 -20.471 1.00 79.75 87 ARG A O 1
ATOM 722 N N . ILE A 1 88 ? -5.923 -6.880 -18.321 1.00 79.88 88 ILE A N 1
ATOM 723 C CA . ILE A 1 88 ? -4.615 -6.254 -18.128 1.00 79.88 88 ILE A CA 1
ATOM 724 C C . ILE A 1 88 ? -3.547 -6.907 -19.005 1.00 79.88 88 ILE A C 1
ATOM 726 O O . ILE A 1 88 ? -2.828 -6.198 -19.706 1.00 79.88 88 ILE A O 1
ATOM 730 N N . HIS A 1 89 ? -3.458 -8.238 -18.998 1.00 79.06 89 HIS A N 1
ATOM 731 C CA . HIS A 1 89 ? -2.514 -8.952 -19.859 1.00 79.06 89 HIS A CA 1
ATOM 732 C C . HIS A 1 89 ? -2.788 -8.721 -21.347 1.00 79.06 89 HIS A C 1
ATOM 734 O O . HIS A 1 89 ? -1.846 -8.511 -22.107 1.00 79.06 89 HIS A O 1
ATOM 740 N N . GLU A 1 90 ? -4.054 -8.710 -21.761 1.00 83.88 90 GLU A N 1
ATOM 741 C CA . GLU A 1 90 ? -4.437 -8.422 -23.146 1.00 83.88 90 GLU A CA 1
ATOM 742 C C . GLU A 1 90 ? -4.013 -7.013 -23.577 1.00 83.88 90 GLU A C 1
ATOM 744 O O . GLU A 1 90 ? -3.458 -6.838 -24.659 1.00 83.88 90 GLU A O 1
ATOM 749 N N . ASP A 1 91 ? -4.244 -6.003 -22.739 1.00 79.75 91 ASP A N 1
ATOM 750 C CA . ASP A 1 91 ? -3.910 -4.617 -23.071 1.00 79.75 91 ASP A CA 1
ATOM 751 C C . ASP A 1 91 ? -2.395 -4.372 -23.102 1.00 79.75 91 ASP A C 1
ATOM 753 O O . ASP A 1 91 ? -1.910 -3.675 -23.993 1.00 79.75 91 ASP A O 1
ATOM 757 N N . ILE A 1 92 ? -1.631 -4.990 -22.193 1.00 81.75 92 ILE A N 1
ATOM 758 C CA . ILE A 1 92 ? -0.159 -4.971 -22.248 1.00 81.75 92 ILE A CA 1
ATOM 759 C C . ILE A 1 92 ? 0.332 -5.679 -23.517 1.00 81.75 92 ILE A C 1
ATOM 761 O O . ILE A 1 92 ? 1.200 -5.152 -24.213 1.00 81.75 92 ILE A O 1
ATOM 765 N N . GLY A 1 93 ? -0.256 -6.832 -23.853 1.00 84.12 93 GLY A N 1
ATOM 766 C CA . GLY A 1 93 ? 0.072 -7.588 -25.061 1.00 84.12 93 GLY A CA 1
ATOM 767 C C . GLY A 1 93 ? -0.131 -6.775 -26.339 1.00 84.12 93 GLY A C 1
ATOM 768 O O . GLY A 1 93 ? 0.753 -6.755 -27.188 1.00 84.12 93 GLY A O 1
ATOM 769 N N . LYS A 1 94 ? -1.233 -6.021 -26.445 1.00 87.19 94 LYS A N 1
ATOM 770 C CA . LYS A 1 94 ? -1.490 -5.126 -27.589 1.00 87.19 94 LYS A CA 1
ATOM 771 C C . LYS A 1 94 ? -0.451 -4.014 -27.715 1.00 87.19 94 LYS A C 1
ATOM 773 O O . LYS A 1 94 ? -0.078 -3.657 -28.828 1.00 87.19 94 LYS A O 1
ATOM 778 N N . ILE A 1 95 ? 0.005 -3.446 -26.595 1.00 81.19 95 ILE A N 1
ATOM 779 C CA . ILE A 1 95 ? 1.062 -2.426 -26.625 1.00 81.19 95 ILE A CA 1
ATOM 780 C C . ILE A 1 95 ? 2.365 -3.053 -27.126 1.00 81.19 95 ILE A C 1
ATOM 782 O O . ILE A 1 95 ? 3.013 -2.462 -27.982 1.00 81.19 95 ILE A O 1
ATOM 786 N N . GLN A 1 96 ? 2.717 -4.249 -26.648 1.00 80.62 96 GLN A N 1
ATOM 787 C CA . GLN A 1 96 ? 3.920 -4.949 -27.098 1.00 80.62 96 GLN A CA 1
ATOM 788 C C . GLN A 1 96 ? 3.855 -5.308 -28.588 1.00 80.62 96 GLN A C 1
ATOM 790 O O . GLN A 1 96 ? 4.795 -5.038 -29.326 1.00 80.62 96 GLN A O 1
ATOM 795 N N . GLU A 1 97 ? 2.724 -5.837 -29.052 1.00 86.06 97 GLU A N 1
ATOM 796 C CA . GLU A 1 97 ? 2.524 -6.181 -30.460 1.00 86.06 97 GLU A CA 1
ATOM 797 C C . GLU A 1 97 ? 2.647 -4.949 -31.374 1.00 86.06 97 GLU A C 1
ATOM 799 O O . GLU A 1 97 ? 3.243 -5.028 -32.447 1.00 86.06 97 GLU A O 1
ATOM 804 N N . ALA A 1 98 ? 2.141 -3.791 -30.940 1.00 85.75 98 ALA A N 1
ATOM 805 C CA . ALA A 1 98 ? 2.282 -2.540 -31.682 1.00 85.75 98 ALA A CA 1
ATOM 806 C C . ALA A 1 98 ? 3.742 -2.043 -31.745 1.00 85.75 98 ALA A C 1
ATOM 808 O O . ALA A 1 98 ? 4.131 -1.445 -32.750 1.00 85.75 98 ALA A O 1
ATOM 809 N N . ILE A 1 99 ? 4.560 -2.301 -30.712 1.00 82.56 99 ILE A N 1
ATOM 810 C CA . ILE A 1 99 ? 6.011 -2.036 -30.753 1.00 82.56 99 ILE A CA 1
ATOM 811 C C . ILE A 1 99 ? 6.669 -2.940 -31.794 1.00 82.56 99 ILE A C 1
ATOM 813 O O . ILE A 1 99 ? 7.418 -2.458 -32.640 1.00 82.56 99 ILE A O 1
ATOM 817 N N . ASP A 1 100 ? 6.378 -4.241 -31.744 1.00 84.88 100 ASP A N 1
ATOM 818 C CA . ASP A 1 100 ? 7.020 -5.241 -32.601 1.00 84.88 100 ASP A CA 1
ATOM 819 C C . ASP A 1 100 ? 6.679 -5.019 -34.085 1.00 84.88 100 ASP A C 1
ATOM 821 O O . ASP A 1 100 ? 7.515 -5.240 -34.961 1.00 84.88 100 ASP A O 1
ATOM 825 N N . LYS A 1 101 ? 5.471 -4.518 -34.374 1.00 90.00 101 LYS A N 1
ATOM 826 C CA . LYS A 1 101 ? 5.045 -4.103 -35.722 1.00 90.00 101 LYS A CA 1
ATOM 827 C C . LYS A 1 101 ? 5.598 -2.743 -36.160 1.00 90.00 101 LYS A C 1
ATOM 829 O O . LYS A 1 101 ? 5.397 -2.357 -37.309 1.00 90.00 101 LYS A O 1
ATOM 834 N N . GLY A 1 102 ? 6.264 -2.007 -35.269 1.00 86.12 102 GLY A N 1
ATOM 835 C CA . GLY A 1 102 ? 6.742 -0.648 -35.529 1.00 86.12 102 GLY A CA 1
ATOM 836 C C . GLY A 1 102 ? 5.621 0.383 -35.694 1.00 86.12 102 GLY A C 1
ATOM 837 O O . GLY A 1 102 ? 5.865 1.468 -36.213 1.00 86.12 102 GLY A O 1
ATOM 838 N N . GLU A 1 103 ? 4.395 0.060 -35.269 1.00 92.69 103 GLU A N 1
ATOM 839 C CA . GLU A 1 103 ? 3.241 0.968 -35.326 1.00 92.69 103 GLU A CA 1
ATOM 840 C C . GLU A 1 103 ? 3.361 2.105 -34.305 1.00 92.69 103 GLU A C 1
ATOM 842 O O . GLU A 1 103 ? 2.779 3.173 -34.491 1.00 92.69 103 GLU A O 1
ATOM 847 N N . ILE A 1 104 ? 4.105 1.871 -33.220 1.00 87.50 104 ILE A N 1
ATOM 848 C CA . ILE A 1 104 ? 4.407 2.863 -32.187 1.00 87.50 104 ILE A CA 1
ATOM 849 C C . ILE A 1 104 ? 5.888 2.823 -31.827 1.00 87.50 104 ILE A C 1
ATOM 851 O O . ILE A 1 104 ? 6.525 1.768 -31.854 1.00 87.50 104 ILE A O 1
ATOM 855 N N . SER A 1 105 ? 6.434 3.973 -31.436 1.00 86.69 105 SER A N 1
ATOM 856 C CA . SER A 1 105 ? 7.819 4.031 -30.969 1.00 86.69 105 SER A CA 1
ATOM 857 C C . SER A 1 105 ? 7.967 3.430 -29.560 1.00 86.69 105 SER A C 1
ATOM 859 O O . SER A 1 105 ? 7.010 3.419 -28.775 1.00 86.69 105 SER A O 1
ATOM 861 N N . PRO A 1 106 ? 9.177 2.984 -29.168 1.00 76.88 106 PRO A N 1
ATOM 862 C CA . PRO A 1 106 ? 9.442 2.550 -27.796 1.00 76.88 106 PRO A CA 1
ATOM 863 C C . PRO A 1 106 ? 9.116 3.619 -26.738 1.00 76.88 106 PRO A C 1
ATOM 865 O O . PRO A 1 106 ? 8.689 3.289 -25.632 1.00 76.88 106 PRO A O 1
ATOM 868 N N . GLU A 1 107 ? 9.281 4.903 -27.061 1.00 76.31 107 GLU A N 1
ATOM 869 C CA . GLU A 1 107 ? 8.943 6.008 -26.156 1.00 76.31 107 GLU A CA 1
ATOM 870 C C . GLU A 1 107 ? 7.431 6.211 -26.016 1.00 76.31 107 GLU A C 1
ATOM 872 O O . GLU A 1 107 ? 6.921 6.416 -24.910 1.00 76.31 107 GLU A O 1
ATOM 877 N N . GLU A 1 108 ? 6.690 6.115 -27.119 1.00 80.19 108 GLU A N 1
ATOM 878 C CA . GLU A 1 108 ? 5.227 6.173 -27.108 1.00 80.19 108 GLU A CA 1
ATOM 879 C C . GLU A 1 108 ? 4.628 4.995 -26.341 1.00 80.19 108 GLU A C 1
ATOM 881 O O . GLU A 1 108 ? 3.700 5.174 -25.548 1.00 80.19 108 GLU A O 1
ATOM 886 N N . ALA A 1 109 ? 5.190 3.798 -26.513 1.00 77.44 109 ALA A N 1
ATOM 887 C CA . ALA A 1 109 ? 4.793 2.623 -25.754 1.00 77.44 109 ALA A CA 1
ATOM 888 C C . ALA A 1 109 ? 5.029 2.799 -24.248 1.00 77.44 109 ALA A C 1
ATOM 890 O O . ALA A 1 109 ? 4.144 2.486 -23.449 1.00 77.44 109 ALA A O 1
ATOM 891 N N . ARG A 1 110 ? 6.175 3.370 -23.843 1.00 76.06 110 ARG A N 1
ATOM 892 C CA . ARG A 1 110 ? 6.454 3.703 -22.433 1.00 76.06 110 ARG A CA 1
ATOM 893 C C . ARG A 1 110 ? 5.405 4.651 -21.857 1.00 76.06 110 ARG A C 1
ATOM 895 O O . ARG A 1 110 ? 4.878 4.376 -20.780 1.00 76.06 110 ARG A O 1
ATOM 902 N N . LYS A 1 111 ? 5.055 5.727 -22.571 1.00 82.75 111 LYS A N 1
ATOM 903 C CA . LYS A 1 111 ? 4.000 6.664 -22.137 1.00 82.75 111 LYS A CA 1
ATOM 904 C C . LYS A 1 111 ? 2.652 5.954 -21.977 1.00 82.75 111 LYS A C 1
ATOM 906 O O . LYS A 1 111 ? 2.026 6.073 -20.924 1.00 82.75 111 LYS A O 1
ATOM 911 N N . LYS A 1 112 ? 2.251 5.140 -22.962 1.00 82.44 112 LYS A N 1
ATOM 912 C CA . LYS A 1 112 ? 1.006 4.353 -22.906 1.00 82.44 112 LYS A CA 1
ATOM 913 C C . LYS A 1 112 ? 0.980 3.375 -21.729 1.00 82.44 112 LYS A C 1
ATOM 915 O O . LYS A 1 112 ? -0.054 3.251 -21.076 1.00 82.44 112 LYS A O 1
ATOM 920 N N . LEU A 1 113 ? 2.098 2.714 -21.422 1.00 79.25 113 LEU A N 1
ATOM 921 C CA . LEU A 1 113 ? 2.207 1.804 -20.276 1.00 79.25 113 LEU A CA 1
ATOM 922 C C . LEU A 1 113 ? 2.092 2.538 -18.935 1.00 79.25 113 LEU A C 1
ATOM 924 O O . LEU A 1 113 ? 1.421 2.038 -18.033 1.00 79.25 113 LEU A O 1
ATOM 928 N N . ILE A 1 114 ? 2.685 3.729 -18.807 1.00 81.12 114 ILE A N 1
ATOM 929 C CA . ILE A 1 114 ? 2.562 4.563 -17.600 1.00 81.12 114 ILE A CA 1
ATOM 930 C C . ILE A 1 114 ? 1.100 4.965 -17.377 1.00 81.12 114 ILE A C 1
ATOM 932 O O . ILE A 1 114 ? 0.552 4.738 -16.297 1.00 81.12 114 ILE A O 1
ATOM 936 N N . GLU A 1 115 ? 0.441 5.509 -18.402 1.00 83.44 115 GLU A N 1
ATOM 937 C CA . GLU A 1 115 ? -0.970 5.904 -18.319 1.00 83.44 115 GLU A CA 1
ATOM 938 C C . GLU A 1 115 ? -1.886 4.717 -18.019 1.00 83.44 115 GLU A C 1
ATOM 940 O O . GLU A 1 115 ? -2.821 4.815 -17.218 1.00 83.44 115 GLU A O 1
ATOM 945 N N . PHE A 1 116 ? -1.614 3.577 -18.655 1.00 81.56 116 PHE A N 1
ATOM 946 C CA . PHE A 1 116 ? -2.323 2.337 -18.399 1.00 81.56 116 PHE A CA 1
ATOM 947 C C . PHE A 1 116 ? -2.176 1.908 -16.934 1.00 81.56 116 PHE A C 1
ATOM 949 O O . PHE A 1 116 ? -3.180 1.615 -16.282 1.00 81.56 116 PHE A O 1
ATOM 956 N N . HIS A 1 117 ? -0.958 1.933 -16.387 1.00 78.06 117 HIS A N 1
ATOM 957 C CA . HIS A 1 117 ? -0.696 1.550 -15.003 1.00 78.06 117 HIS A CA 1
ATOM 958 C C . HIS A 1 117 ? -1.398 2.481 -14.002 1.00 78.06 117 HIS A C 1
ATOM 960 O O . HIS A 1 117 ? -2.033 2.006 -13.058 1.00 78.06 117 HIS A O 1
ATOM 966 N N . GLU A 1 118 ? -1.385 3.795 -14.241 1.00 81.94 118 GLU A N 1
ATOM 967 C CA . GLU A 1 118 ? -2.117 4.766 -13.414 1.00 81.94 118 GLU A CA 1
ATOM 968 C C . GLU A 1 118 ? -3.635 4.536 -13.459 1.00 81.94 118 GLU A C 1
ATOM 970 O O . GLU A 1 118 ? -4.312 4.550 -12.422 1.00 81.94 118 GLU A O 1
ATOM 975 N N . ARG A 1 119 ? -4.183 4.236 -14.644 1.00 84.81 119 ARG A N 1
ATOM 976 C CA . ARG A 1 119 ? -5.601 3.885 -14.802 1.00 84.81 119 ARG A CA 1
ATOM 977 C C . ARG A 1 119 ? -5.952 2.619 -14.022 1.00 84.81 119 ARG A C 1
ATOM 979 O O . ARG A 1 119 ? -6.965 2.606 -13.321 1.00 84.81 119 ARG A O 1
ATOM 986 N N . GLN A 1 120 ? -5.117 1.582 -14.097 1.00 83.50 120 GLN A N 1
ATOM 987 C CA . GLN A 1 120 ? -5.326 0.345 -13.340 1.00 83.50 120 GLN A CA 1
ATOM 988 C C . GLN A 1 120 ? -5.229 0.576 -11.833 1.00 83.50 120 GLN A C 1
ATOM 990 O O . GLN A 1 120 ? -6.081 0.091 -11.085 1.00 83.50 120 GLN A O 1
ATOM 995 N N . LYS A 1 121 ? -4.261 1.378 -11.374 1.00 82.06 121 LYS A N 1
ATOM 996 C CA . LYS A 1 121 ? -4.129 1.754 -9.962 1.00 82.06 121 LYS A CA 1
ATOM 997 C C . LYS A 1 121 ? -5.377 2.481 -9.458 1.00 82.06 121 LYS A C 1
ATOM 999 O O . LYS A 1 121 ? -5.865 2.187 -8.366 1.00 82.06 121 LYS A O 1
ATOM 1004 N N . LYS A 1 122 ? -5.929 3.412 -10.243 1.00 84.56 122 LYS A N 1
ATOM 1005 C CA . LYS A 1 122 ? -7.184 4.104 -9.908 1.00 84.56 122 LYS A CA 1
ATOM 1006 C C . LYS A 1 122 ? -8.372 3.138 -9.853 1.00 84.56 122 LYS A C 1
ATOM 1008 O O . LYS A 1 122 ? -9.069 3.104 -8.843 1.00 84.56 122 LYS A O 1
ATOM 1013 N N . ALA A 1 123 ? -8.554 2.309 -10.881 1.00 84.69 123 ALA A N 1
ATOM 1014 C CA . ALA A 1 123 ? -9.645 1.336 -10.936 1.00 84.69 123 ALA A CA 1
ATOM 1015 C C . ALA A 1 123 ? -9.574 0.308 -9.792 1.00 84.69 123 ALA A C 1
ATOM 1017 O O . ALA A 1 123 ? -10.596 -0.079 -9.229 1.00 84.69 123 ALA A O 1
ATOM 1018 N N . SER A 1 124 ? -8.366 -0.121 -9.414 1.00 83.19 124 SER A N 1
ATOM 1019 C CA . SER A 1 124 ? -8.158 -1.000 -8.262 1.00 83.19 124 SER A CA 1
ATOM 1020 C C . SER A 1 124 ? -8.600 -0.336 -6.955 1.00 83.19 124 SER A C 1
ATOM 1022 O O . SER A 1 124 ? -9.381 -0.928 -6.211 1.00 83.19 124 SER A O 1
ATOM 1024 N N . ARG A 1 125 ? -8.197 0.924 -6.724 1.00 84.81 125 ARG A N 1
ATOM 1025 C CA . ARG A 1 125 ? -8.605 1.704 -5.541 1.00 84.81 125 ARG A CA 1
ATOM 1026 C C . ARG A 1 125 ? -10.119 1.880 -5.453 1.00 84.81 125 ARG A C 1
ATOM 1028 O O . ARG A 1 125 ? -10.691 1.706 -4.383 1.00 84.81 125 ARG A O 1
ATOM 1035 N N . GLU A 1 126 ? -10.781 2.176 -6.568 1.00 87.31 126 GLU A N 1
ATOM 1036 C CA . GLU A 1 126 ? -12.244 2.311 -6.601 1.00 87.31 126 GLU A CA 1
ATOM 1037 C C . GLU A 1 126 ? -12.954 0.995 -6.248 1.00 87.31 126 GLU A C 1
ATOM 1039 O O . GLU A 1 126 ? -13.923 0.998 -5.485 1.00 87.31 126 GLU A O 1
ATOM 1044 N N . ARG A 1 127 ? -12.455 -0.145 -6.750 1.00 86.38 127 ARG A N 1
ATOM 1045 C CA . ARG A 1 127 ? -12.991 -1.472 -6.404 1.00 86.38 127 ARG A CA 1
ATOM 1046 C C . ARG A 1 127 ? -12.785 -1.806 -4.930 1.00 86.38 127 ARG A C 1
ATOM 1048 O O . ARG A 1 127 ? -13.729 -2.246 -4.275 1.00 86.38 127 ARG A O 1
ATOM 1055 N N . GLU A 1 128 ? -11.583 -1.578 -4.407 1.00 85.88 128 GLU A N 1
ATOM 1056 C CA . GLU A 1 128 ? -11.272 -1.783 -2.989 1.00 85.88 128 GLU A CA 1
ATOM 1057 C C . GLU A 1 128 ? -12.195 -0.942 -2.101 1.00 85.88 128 GLU A C 1
ATOM 1059 O O . GLU A 1 128 ? -12.851 -1.477 -1.204 1.00 85.88 128 GLU A O 1
ATOM 1064 N N . TRP A 1 129 ? -12.344 0.346 -2.417 1.00 90.88 129 TRP A N 1
ATOM 1065 C CA . TRP A 1 129 ? -13.228 1.245 -1.682 1.00 90.88 129 TRP A CA 1
ATOM 1066 C C . TRP A 1 129 ? -14.691 0.797 -1.724 1.00 90.88 129 TRP A C 1
ATOM 1068 O O . TRP A 1 129 ? -15.371 0.779 -0.697 1.00 90.88 129 TRP A O 1
ATOM 1078 N N . LYS A 1 130 ? -15.179 0.361 -2.891 1.00 90.81 130 LYS A N 1
ATOM 1079 C CA . LYS A 1 130 ? -16.538 -0.176 -3.041 1.00 90.81 130 LYS A CA 1
ATOM 1080 C C . LYS A 1 130 ? -16.770 -1.391 -2.135 1.00 90.81 130 LYS A C 1
ATOM 1082 O O . LYS A 1 130 ? -17.824 -1.478 -1.503 1.00 90.81 130 LYS A O 1
ATOM 1087 N N . MET A 1 131 ? -15.802 -2.306 -2.041 1.00 88.06 131 MET A N 1
ATOM 1088 C CA . MET A 1 131 ? -15.894 -3.474 -1.154 1.00 88.06 131 MET A CA 1
ATOM 1089 C C . MET A 1 131 ? -15.895 -3.075 0.324 1.00 88.06 131 MET A C 1
ATOM 1091 O O . MET A 1 131 ? -16.701 -3.588 1.100 1.00 88.06 131 MET A O 1
ATOM 1095 N N . ILE A 1 132 ? -15.021 -2.146 0.713 1.00 91.06 132 ILE A N 1
ATOM 1096 C CA . ILE A 1 132 ? -14.942 -1.626 2.082 1.00 91.06 132 ILE A CA 1
ATOM 1097 C C . ILE A 1 132 ? -16.266 -0.977 2.485 1.00 91.06 132 ILE A C 1
ATOM 1099 O O . ILE A 1 132 ? -16.848 -1.351 3.503 1.00 91.06 132 ILE A O 1
ATOM 1103 N N . LYS A 1 133 ? -16.784 -0.079 1.643 1.00 92.38 133 LYS A N 1
ATOM 1104 C CA . LYS A 1 133 ? -18.078 0.573 1.846 1.00 92.38 133 LYS A CA 1
ATOM 1105 C C . LYS A 1 133 ? -19.201 -0.451 1.989 1.00 92.38 133 LYS A C 1
ATOM 1107 O O . LYS A 1 133 ? -19.994 -0.368 2.918 1.00 92.38 133 LYS A O 1
ATOM 1112 N N . GLY A 1 134 ? -19.238 -1.461 1.119 1.00 91.56 134 GLY A N 1
ATOM 1113 C CA . GLY A 1 134 ? -20.222 -2.540 1.207 1.00 91.56 134 GLY A CA 1
ATOM 1114 C C . GLY A 1 134 ? -20.187 -3.286 2.546 1.00 91.56 134 GLY A C 1
ATOM 1115 O O . GLY A 1 134 ? -21.242 -3.559 3.117 1.00 91.56 134 GLY A O 1
ATOM 1116 N N . ARG A 1 135 ? -18.989 -3.574 3.075 1.00 93.38 135 ARG A N 1
ATOM 1117 C CA . ARG A 1 135 ? -18.807 -4.241 4.376 1.00 93.38 135 ARG A CA 1
ATOM 1118 C C . ARG A 1 135 ? -19.261 -3.367 5.545 1.00 93.38 135 ARG A C 1
ATOM 1120 O O . ARG A 1 135 ? -19.973 -3.864 6.413 1.00 93.38 135 ARG A O 1
ATOM 1127 N N . ILE A 1 136 ? -18.875 -2.091 5.554 1.00 92.25 136 ILE A N 1
ATOM 1128 C CA . ILE A 1 136 ? -19.225 -1.150 6.628 1.00 92.25 136 ILE A CA 1
ATOM 1129 C C . ILE A 1 136 ? -20.734 -0.880 6.630 1.00 92.25 136 ILE A C 1
ATOM 1131 O O . ILE A 1 136 ? -21.394 -1.094 7.643 1.00 92.25 136 ILE A O 1
ATOM 1135 N N . GLU A 1 137 ? -21.319 -0.518 5.484 1.00 94.25 137 GLU A N 1
ATOM 1136 C CA . GLU A 1 137 ? -22.768 -0.283 5.382 1.00 94.25 137 GLU A CA 1
ATOM 1137 C C . GLU A 1 137 ? -23.590 -1.560 5.623 1.00 94.25 137 GLU A C 1
ATOM 1139 O O . GLU A 1 137 ? -24.739 -1.496 6.058 1.00 94.25 137 GLU A O 1
ATOM 1144 N N . GLY A 1 138 ? -23.033 -2.739 5.332 1.00 93.38 138 GLY A N 1
ATOM 1145 C CA . GLY A 1 138 ? -23.621 -4.022 5.720 1.00 93.38 138 GLY A CA 1
ATOM 1146 C C . GLY A 1 138 ? -23.696 -4.185 7.236 1.00 93.38 138 GLY A C 1
ATOM 1147 O O . GLY A 1 138 ? -24.777 -4.426 7.766 1.00 93.38 138 GLY A O 1
ATOM 1148 N N . ALA A 1 139 ? -22.579 -3.974 7.935 1.00 93.44 139 ALA A N 1
ATOM 1149 C CA . ALA A 1 139 ? -22.519 -4.075 9.392 1.00 93.44 139 ALA A CA 1
ATOM 1150 C C . ALA A 1 139 ? -23.449 -3.072 10.096 1.00 93.44 139 ALA A C 1
ATOM 1152 O O . ALA A 1 139 ? -24.080 -3.429 11.090 1.00 93.44 139 ALA A O 1
ATOM 1153 N N . VAL A 1 140 ? -23.584 -1.855 9.554 1.00 94.31 140 VAL A N 1
ATOM 1154 C CA . VAL A 1 140 ? -24.530 -0.846 10.059 1.00 94.31 140 VAL A CA 1
ATOM 1155 C C . VAL A 1 140 ? -25.976 -1.310 9.901 1.00 94.31 140 VAL A C 1
ATOM 1157 O O . VAL A 1 140 ? -26.737 -1.284 10.865 1.00 94.31 140 VAL A O 1
ATOM 1160 N N . ARG A 1 141 ? -26.364 -1.782 8.709 1.00 95.75 141 ARG A N 1
ATOM 1161 C CA . ARG A 1 141 ? -27.730 -2.282 8.458 1.00 95.75 141 ARG A CA 1
ATOM 1162 C C . ARG A 1 141 ? -28.088 -3.486 9.324 1.00 95.75 141 ARG A C 1
ATOM 1164 O O . ARG A 1 141 ? -29.236 -3.627 9.721 1.00 95.75 141 ARG A O 1
ATOM 1171 N N . GLU A 1 142 ? -27.115 -4.344 9.610 1.00 95.25 142 GLU A N 1
ATOM 1172 C CA . GLU A 1 142 ? -27.284 -5.508 10.484 1.00 95.25 142 GLU A CA 1
ATOM 1173 C C . GLU A 1 142 ? -27.264 -5.151 11.981 1.00 95.25 142 GLU A C 1
ATOM 1175 O O . GLU A 1 142 ? -27.403 -6.042 12.816 1.00 95.25 142 GLU A O 1
ATOM 1180 N N . GLY A 1 143 ? -27.059 -3.877 12.341 1.00 94.00 143 GLY A N 1
ATOM 1181 C CA . GLY A 1 143 ? -26.963 -3.426 13.732 1.00 94.00 143 GLY A CA 1
ATOM 1182 C C . GLY A 1 143 ? -25.695 -3.889 14.460 1.00 94.00 143 GLY A C 1
ATOM 1183 O O . GLY A 1 143 ? -25.597 -3.742 15.673 1.00 94.00 143 GLY A O 1
ATOM 1184 N N . LYS A 1 144 ? -24.711 -4.441 13.737 1.00 95.62 144 LYS A N 1
ATOM 1185 C CA . LYS A 1 144 ? -23.419 -4.900 14.284 1.00 95.62 144 LYS A CA 1
ATOM 1186 C C . LYS A 1 144 ? -22.426 -3.757 14.509 1.00 95.62 144 LYS A C 1
ATOM 1188 O O . LYS A 1 144 ? -21.381 -3.973 15.115 1.00 95.62 144 LYS A O 1
ATOM 1193 N N . MET A 1 145 ? -22.719 -2.578 13.968 1.00 94.12 145 MET A N 1
ATOM 1194 C CA . MET A 1 145 ? -21.890 -1.379 14.045 1.00 94.12 145 MET A CA 1
ATOM 1195 C C . MET A 1 145 ? -22.793 -0.144 14.088 1.00 94.12 145 MET A C 1
ATOM 1197 O O . MET A 1 145 ? -23.736 -0.045 13.302 1.00 94.12 145 MET A O 1
ATOM 1201 N N . SER A 1 146 ? -22.514 0.806 14.982 1.00 96.00 146 SER A N 1
ATOM 1202 C CA . SER A 1 146 ? -23.229 2.087 15.003 1.00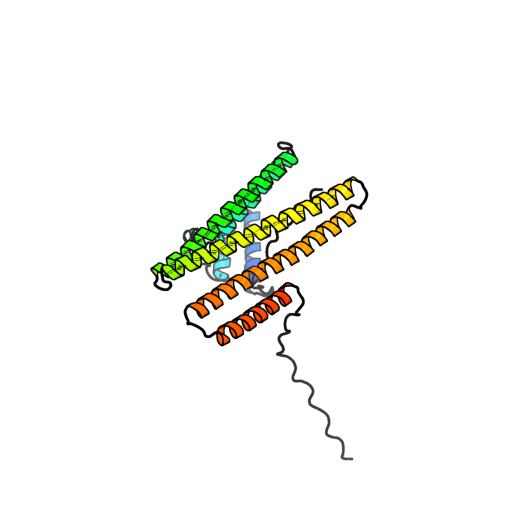 96.00 146 SER A CA 1
ATOM 1203 C C . SER A 1 146 ? -22.807 2.978 13.828 1.00 96.00 146 SER A C 1
ATOM 1205 O O . SER A 1 146 ? -21.755 2.782 13.215 1.00 96.00 146 SER A O 1
ATOM 1207 N N . ARG A 1 147 ? -23.610 3.999 13.503 1.00 95.62 147 ARG A N 1
ATOM 1208 C CA . ARG A 1 147 ? -23.244 4.941 12.433 1.00 95.62 147 ARG A CA 1
ATOM 1209 C C . ARG A 1 147 ? -21.982 5.741 12.768 1.00 95.62 147 ARG A C 1
ATOM 1211 O O . ARG A 1 147 ? -21.192 6.023 11.874 1.00 95.62 147 ARG A O 1
ATOM 1218 N N . GLU A 1 148 ? -21.785 6.070 14.039 1.00 93.12 148 GLU A N 1
ATOM 1219 C CA . GLU A 1 148 ? -20.583 6.755 14.525 1.00 93.12 148 GLU A CA 1
ATOM 1220 C C . GLU A 1 148 ? -19.345 5.866 14.366 1.00 93.12 148 GLU A C 1
ATOM 1222 O O . GLU A 1 148 ? -18.372 6.285 13.744 1.00 93.12 148 GLU A O 1
ATOM 1227 N N . GLN A 1 149 ? -19.429 4.598 14.787 1.00 90.75 149 GLN A N 1
ATOM 1228 C CA . GLN A 1 149 ? -18.358 3.618 14.584 1.00 90.75 149 GLN A CA 1
ATOM 1229 C C . GLN A 1 149 ? -18.024 3.443 13.097 1.00 90.75 149 GLN A C 1
ATOM 1231 O O . GLN A 1 149 ? -16.856 3.375 12.731 1.00 90.75 149 GLN A O 1
ATOM 1236 N N . ALA A 1 150 ? -19.030 3.426 12.218 1.00 94.25 150 ALA A N 1
ATOM 1237 C CA . ALA A 1 150 ? -18.812 3.352 10.775 1.00 94.25 150 ALA A CA 1
ATOM 1238 C C . ALA A 1 150 ? -18.060 4.569 10.216 1.00 94.25 150 ALA A C 1
ATOM 1240 O O . ALA A 1 150 ? -17.178 4.408 9.374 1.00 94.25 150 ALA A O 1
ATOM 1241 N N . ASN A 1 151 ? -18.380 5.779 10.680 1.00 94.25 151 ASN A N 1
ATOM 1242 C CA . ASN A 1 151 ? -17.676 6.990 10.259 1.00 94.25 151 ASN A CA 1
ATOM 1243 C C . ASN A 1 151 ? -16.207 6.967 10.708 1.00 94.25 151 ASN A C 1
ATOM 1245 O O . ASN A 1 151 ? -15.320 7.238 9.901 1.00 94.25 151 ASN A O 1
ATOM 1249 N N . GLU A 1 152 ? -15.931 6.556 11.948 1.00 91.12 152 GLU A N 1
ATOM 1250 C CA . GLU A 1 152 ? -14.553 6.394 12.428 1.00 91.12 152 GLU A CA 1
ATOM 1251 C C . GLU A 1 152 ? -13.766 5.343 11.631 1.00 91.12 152 GLU A C 1
ATOM 1253 O O . GLU A 1 152 ? -12.574 5.510 11.351 1.00 91.12 152 GLU A O 1
ATOM 1258 N N . GLU A 1 153 ? -14.430 4.247 11.264 1.00 92.50 153 GLU A N 1
ATOM 1259 C CA . GLU A 1 153 ? -13.875 3.194 10.417 1.00 92.50 153 GLU A CA 1
ATOM 1260 C C . GLU A 1 153 ? -13.510 3.725 9.026 1.00 92.50 153 GLU A C 1
ATOM 1262 O O . GLU A 1 153 ? -12.405 3.454 8.546 1.00 92.50 153 GLU A O 1
ATOM 1267 N N . TYR A 1 154 ? -14.385 4.524 8.404 1.00 93.81 154 TYR A N 1
ATOM 1268 C CA . TYR A 1 154 ? -14.089 5.180 7.129 1.00 93.81 154 TYR A CA 1
ATOM 1269 C C . TYR A 1 154 ? -12.868 6.084 7.233 1.00 93.81 154 TYR A C 1
ATOM 1271 O O . TYR A 1 154 ? -11.921 5.905 6.467 1.00 93.81 154 TYR A O 1
ATOM 1279 N N . GLU A 1 155 ? -12.840 6.992 8.209 1.00 92.56 155 GLU A N 1
ATOM 1280 C CA . GLU A 1 155 ? -11.706 7.899 8.385 1.00 92.56 155 GLU A CA 1
ATOM 1281 C C . GLU A 1 155 ? -10.393 7.145 8.598 1.00 92.56 155 GLU A C 1
ATOM 1283 O O . GLU A 1 155 ? -9.346 7.519 8.065 1.00 92.56 155 GLU A O 1
ATOM 1288 N N . ARG A 1 156 ? -10.421 6.068 9.391 1.00 90.75 156 ARG A N 1
ATOM 1289 C CA . ARG A 1 156 ? -9.233 5.248 9.624 1.00 90.75 156 ARG A CA 1
ATOM 1290 C C . ARG A 1 156 ? -8.724 4.641 8.324 1.00 90.75 156 ARG A C 1
ATOM 1292 O O . ARG A 1 156 ? -7.525 4.700 8.045 1.00 90.75 156 ARG A O 1
ATOM 1299 N N . ILE A 1 157 ? -9.620 4.043 7.547 1.00 92.06 157 ILE A N 1
ATOM 1300 C CA . ILE A 1 157 ? -9.259 3.402 6.286 1.00 92.06 157 ILE A CA 1
ATOM 1301 C C . ILE A 1 157 ? -8.732 4.438 5.296 1.00 92.06 157 ILE A C 1
ATOM 1303 O O . ILE A 1 157 ? -7.680 4.205 4.703 1.00 92.06 157 ILE A O 1
ATOM 1307 N N . GLU A 1 158 ? -9.394 5.586 5.159 1.00 92.12 158 GLU A N 1
ATOM 1308 C CA . GLU A 1 158 ? -8.949 6.668 4.277 1.00 92.12 158 GLU A CA 1
ATOM 1309 C C . GLU A 1 158 ? -7.557 7.172 4.659 1.00 92.12 158 GLU A C 1
ATOM 1311 O O . GLU A 1 158 ? -6.674 7.245 3.799 1.00 92.12 158 GLU A O 1
ATOM 1316 N N . ARG A 1 159 ? -7.313 7.432 5.952 1.00 91.19 159 ARG A N 1
ATOM 1317 C CA . ARG A 1 159 ? -5.982 7.809 6.454 1.00 91.19 159 ARG A CA 1
ATOM 1318 C C . ARG A 1 159 ? -4.937 6.756 6.094 1.00 91.19 159 ARG A C 1
ATOM 1320 O O . ARG A 1 159 ? -3.883 7.098 5.559 1.00 91.19 159 ARG A O 1
ATOM 1327 N N . ARG A 1 160 ? -5.228 5.471 6.328 1.00 89.44 160 ARG A N 1
ATOM 1328 C CA . ARG A 1 160 ? -4.298 4.376 6.013 1.00 89.44 160 ARG A CA 1
ATOM 1329 C C . ARG A 1 160 ? -4.020 4.290 4.513 1.00 89.44 160 ARG A C 1
ATOM 1331 O O . ARG A 1 160 ? -2.860 4.172 4.127 1.00 89.44 160 ARG A O 1
ATOM 1338 N N . MET A 1 161 ? -5.046 4.364 3.667 1.00 88.50 161 MET A N 1
ATOM 1339 C CA . MET A 1 161 ? -4.889 4.347 2.209 1.00 88.50 161 MET A CA 1
ATOM 1340 C C . MET A 1 161 ? -4.039 5.527 1.734 1.00 88.50 161 MET A C 1
ATOM 1342 O O . MET A 1 161 ? -3.072 5.324 0.999 1.00 88.50 161 MET A O 1
ATOM 1346 N N . HIS A 1 162 ? -4.334 6.738 2.212 1.00 90.44 162 HIS A N 1
ATOM 1347 C CA . HIS A 1 162 ? -3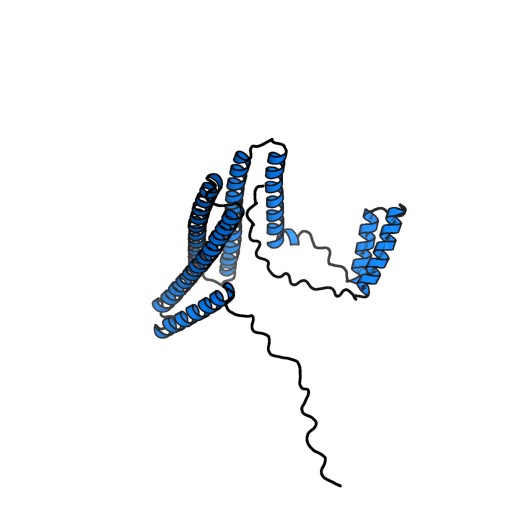.590 7.942 1.855 1.00 90.44 162 HIS A CA 1
ATOM 1348 C C . HIS A 1 162 ? -2.113 7.855 2.262 1.00 90.44 162 HIS A C 1
ATOM 1350 O O . HIS A 1 162 ? -1.226 8.136 1.453 1.00 90.44 162 HIS A O 1
ATOM 1356 N N . SER A 1 163 ? -1.830 7.414 3.490 1.00 91.88 163 SER A N 1
ATOM 1357 C CA . SER A 1 163 ? -0.457 7.247 3.970 1.00 91.88 163 SER A CA 1
ATOM 1358 C C . SER A 1 163 ? 0.302 6.175 3.188 1.00 91.88 163 SER A C 1
ATOM 1360 O O . SER A 1 163 ? 1.462 6.384 2.839 1.00 91.88 163 SER A O 1
ATOM 1362 N N . ARG A 1 164 ? -0.342 5.056 2.828 1.00 89.12 164 ARG A N 1
ATOM 1363 C CA . ARG A 1 164 ? 0.271 4.028 1.967 1.00 89.12 164 ARG A CA 1
ATOM 1364 C C . ARG A 1 164 ? 0.565 4.560 0.563 1.00 89.12 164 ARG A C 1
ATOM 1366 O O . ARG A 1 164 ? 1.645 4.305 0.037 1.00 89.12 164 ARG A O 1
ATOM 1373 N N . ASP A 1 165 ? -0.342 5.343 -0.017 1.00 89.06 165 ASP A N 1
ATOM 1374 C CA . ASP A 1 165 ? -0.123 6.002 -1.309 1.00 89.06 165 ASP A CA 1
ATOM 1375 C C . ASP A 1 165 ? 1.010 7.036 -1.250 1.00 89.06 165 ASP A C 1
ATOM 1377 O O . ASP A 1 165 ? 1.751 7.207 -2.222 1.00 89.06 165 ASP A O 1
ATOM 1381 N N . LYS A 1 166 ? 1.165 7.739 -0.122 1.00 92.00 166 LYS A N 1
ATOM 1382 C CA . LYS A 1 166 ? 2.298 8.639 0.114 1.00 92.00 166 LYS A CA 1
ATOM 1383 C C . LYS A 1 166 ? 3.616 7.863 0.179 1.00 92.00 166 LYS A C 1
ATOM 1385 O O . LYS A 1 166 ? 4.538 8.224 -0.545 1.00 92.00 166 LYS A O 1
ATOM 1390 N N . ILE A 1 167 ? 3.672 6.774 0.954 1.00 91.31 167 ILE A N 1
ATOM 1391 C CA . ILE A 1 167 ? 4.847 5.888 1.026 1.00 91.31 167 ILE A CA 1
ATOM 1392 C C . ILE A 1 167 ? 5.247 5.434 -0.375 1.00 91.31 167 ILE A C 1
ATOM 1394 O O . ILE A 1 167 ? 6.387 5.656 -0.762 1.00 91.31 167 ILE A O 1
ATOM 1398 N N . ALA A 1 168 ? 4.304 4.874 -1.139 1.00 88.44 168 ALA A N 1
ATOM 1399 C CA . ALA A 1 168 ? 4.569 4.346 -2.474 1.00 88.44 168 ALA A CA 1
ATOM 1400 C C . ALA A 1 168 ? 5.102 5.415 -3.441 1.00 88.44 168 ALA A C 1
ATOM 1402 O O . ALA A 1 168 ? 6.002 5.143 -4.229 1.00 88.44 168 ALA A O 1
ATOM 1403 N N . ARG A 1 169 ? 4.561 6.641 -3.395 1.00 87.44 169 ARG A N 1
ATOM 1404 C CA . ARG A 1 169 ? 5.053 7.747 -4.231 1.00 87.44 169 ARG A CA 1
ATOM 1405 C C . ARG A 1 169 ? 6.492 8.116 -3.884 1.00 87.44 169 ARG A C 1
ATOM 1407 O O . ARG A 1 169 ? 7.328 8.151 -4.780 1.00 87.44 169 ARG A O 1
ATOM 1414 N N . GLU A 1 170 ? 6.778 8.337 -2.602 1.00 91.12 170 GLU A N 1
ATOM 1415 C CA . GLU A 1 170 ? 8.120 8.705 -2.134 1.00 91.12 170 GLU A CA 1
ATOM 1416 C C . GLU A 1 170 ? 9.153 7.611 -2.427 1.00 91.12 170 GLU A C 1
ATOM 1418 O O . GLU A 1 170 ? 10.275 7.908 -2.830 1.00 91.12 170 GLU A O 1
ATOM 1423 N N . THR A 1 171 ? 8.792 6.342 -2.225 1.00 90.81 171 THR A N 1
ATOM 1424 C CA . THR A 1 171 ? 9.699 5.212 -2.456 1.00 90.81 171 THR A CA 1
ATOM 1425 C C . THR A 1 171 ? 9.962 5.018 -3.942 1.00 90.81 171 THR A C 1
ATOM 1427 O O . THR A 1 171 ? 11.115 4.884 -4.335 1.00 90.81 171 THR A O 1
ATOM 1430 N N . ASN A 1 172 ? 8.927 5.092 -4.784 1.00 88.44 172 ASN A N 1
ATOM 1431 C CA . ASN A 1 172 ? 9.081 4.955 -6.233 1.00 88.44 172 ASN A CA 1
ATOM 1432 C C . ASN A 1 172 ? 9.898 6.101 -6.835 1.00 88.44 172 ASN A C 1
ATOM 1434 O O . ASN A 1 172 ? 10.663 5.874 -7.766 1.00 88.44 172 ASN A O 1
ATOM 1438 N N . GLU A 1 173 ? 9.752 7.326 -6.326 1.00 89.19 173 GLU A N 1
ATOM 1439 C CA . GLU A 1 173 ? 10.573 8.453 -6.774 1.00 89.19 173 GLU A CA 1
ATOM 1440 C C . GLU A 1 173 ? 12.057 8.230 -6.456 1.00 89.19 173 GLU A C 1
ATOM 1442 O O . GLU A 1 173 ? 12.907 8.479 -7.307 1.00 89.19 173 GLU A O 1
ATOM 1447 N N . ARG A 1 174 ? 12.369 7.711 -5.262 1.00 90.81 174 ARG A N 1
ATOM 1448 C CA . ARG A 1 174 ? 13.745 7.369 -4.875 1.00 90.81 174 ARG A CA 1
ATOM 1449 C C . ARG A 1 174 ? 14.333 6.263 -5.742 1.00 90.81 174 ARG A C 1
ATOM 1451 O O . ARG A 1 174 ? 15.449 6.425 -6.216 1.00 90.81 174 ARG A O 1
ATOM 1458 N N . VAL A 1 175 ? 13.575 5.190 -5.988 1.00 90.88 175 VAL A N 1
ATOM 1459 C CA . VAL A 1 175 ? 14.010 4.115 -6.896 1.00 90.88 175 VAL A CA 1
ATOM 1460 C C . VAL A 1 175 ? 14.301 4.672 -8.284 1.00 90.88 175 VAL A C 1
ATOM 1462 O O . VAL A 1 175 ? 15.377 4.433 -8.808 1.00 90.88 175 VAL A O 1
ATOM 1465 N N . ARG A 1 176 ? 13.395 5.480 -8.851 1.00 88.12 176 ARG A N 1
ATOM 1466 C CA . ARG A 1 176 ? 13.598 6.081 -10.179 1.00 88.12 176 ARG A CA 1
ATOM 1467 C C . ARG A 1 176 ? 14.859 6.935 -10.247 1.00 88.12 176 ARG A C 1
ATOM 1469 O O . ARG A 1 176 ? 15.574 6.852 -11.232 1.00 88.12 176 ARG A O 1
ATOM 1476 N N . LYS A 1 177 ? 15.118 7.758 -9.227 1.00 92.50 177 LYS A N 1
ATOM 1477 C CA . LYS A 1 177 ? 16.331 8.586 -9.164 1.00 92.50 177 LYS A CA 1
ATOM 1478 C C . LYS A 1 177 ? 17.593 7.722 -9.131 1.00 92.50 177 LYS A C 1
ATOM 1480 O O . LYS A 1 177 ? 18.470 7.929 -9.955 1.00 92.50 177 LYS A O 1
ATOM 1485 N N . ALA A 1 178 ? 17.630 6.713 -8.263 1.00 91.25 178 ALA A N 1
ATOM 1486 C CA . ALA A 1 178 ? 18.770 5.804 -8.171 1.00 91.25 178 ALA A CA 1
ATOM 1487 C C . ALA A 1 178 ? 18.983 4.989 -9.461 1.00 91.25 178 ALA A C 1
ATOM 1489 O O . ALA A 1 178 ? 20.107 4.842 -9.922 1.00 91.25 178 ALA A O 1
ATOM 1490 N N . GLU A 1 179 ? 17.913 4.493 -10.088 1.00 89.81 179 GLU A N 1
ATOM 1491 C CA . GLU A 1 179 ? 18.003 3.786 -11.373 1.00 89.81 179 GLU A CA 1
ATOM 1492 C C . GLU A 1 179 ? 18.524 4.687 -12.498 1.00 89.81 179 GLU A C 1
ATOM 1494 O O . GLU A 1 179 ? 19.295 4.219 -13.331 1.00 89.81 179 GLU A O 1
ATOM 1499 N N . LEU A 1 180 ? 18.121 5.963 -12.529 1.00 90.12 180 LEU A N 1
ATOM 1500 C CA . LEU A 1 180 ? 18.636 6.937 -13.494 1.00 90.12 180 LEU A CA 1
ATOM 1501 C C . LEU A 1 180 ? 20.138 7.167 -13.307 1.00 90.12 180 LEU A C 1
ATOM 1503 O O . LEU A 1 180 ? 20.873 7.080 -14.283 1.00 90.12 180 LEU A O 1
ATOM 1507 N N . GLU A 1 181 ? 20.597 7.374 -12.072 1.00 93.00 181 GLU A N 1
ATOM 1508 C CA . GLU A 1 181 ? 22.026 7.539 -11.762 1.00 93.00 181 GLU A CA 1
ATOM 1509 C C . GLU A 1 181 ? 22.844 6.305 -12.190 1.00 93.00 181 GLU A C 1
ATOM 1511 O O . GLU A 1 181 ? 23.885 6.437 -12.832 1.00 93.00 181 GLU A O 1
ATOM 1516 N N . ILE A 1 182 ? 22.343 5.093 -11.922 1.00 89.62 182 ILE A N 1
ATOM 1517 C CA . ILE A 1 182 ? 22.983 3.841 -12.365 1.00 89.62 182 ILE A CA 1
ATOM 1518 C C . ILE A 1 182 ? 23.019 3.751 -13.900 1.00 89.62 182 ILE A C 1
ATOM 1520 O O . ILE A 1 182 ? 24.010 3.304 -14.480 1.00 89.62 182 ILE A O 1
ATOM 1524 N N . HIS A 1 183 ? 21.946 4.163 -14.580 1.00 85.50 183 HIS A N 1
ATOM 1525 C CA . HIS A 1 183 ? 21.902 4.189 -16.041 1.00 85.50 183 HIS A CA 1
ATOM 1526 C C . HIS A 1 183 ? 22.917 5.171 -16.636 1.00 85.50 183 HIS A C 1
ATOM 1528 O O . HIS A 1 183 ? 23.599 4.808 -17.592 1.00 85.50 183 HIS A O 1
ATOM 1534 N N . GLU A 1 184 ? 23.061 6.363 -16.058 1.00 90.19 184 GLU A N 1
ATOM 1535 C CA . GLU A 1 184 ? 24.048 7.359 -16.491 1.00 90.19 184 GLU A CA 1
ATOM 1536 C C . GLU A 1 184 ? 25.485 6.837 -16.331 1.00 90.19 184 GLU A C 1
ATOM 1538 O O . GLU A 1 184 ? 26.276 6.922 -17.270 1.00 90.19 184 GLU A O 1
ATOM 1543 N N . GLN A 1 185 ? 25.810 6.206 -15.196 1.00 93.38 185 GLN A N 1
ATOM 1544 C CA . GLN A 1 185 ? 27.122 5.578 -14.968 1.00 93.38 185 GLN A CA 1
ATOM 1545 C C . GLN A 1 185 ? 27.414 4.450 -15.967 1.00 93.38 185 GLN A C 1
ATOM 1547 O O . GLN A 1 185 ? 28.543 4.296 -16.441 1.00 93.38 185 GLN A O 1
ATOM 1552 N N . LEU A 1 186 ? 26.395 3.657 -16.309 1.00 88.50 186 LEU A N 1
ATOM 1553 C CA . LEU A 1 186 ? 26.512 2.583 -17.292 1.00 88.50 186 LEU A CA 1
ATOM 1554 C C . LEU A 1 186 ? 26.765 3.134 -18.704 1.00 88.50 186 LEU A C 1
ATOM 1556 O O . LEU A 1 186 ? 27.595 2.589 -19.431 1.00 88.50 186 LEU A O 1
ATOM 1560 N N . GLU A 1 187 ? 26.063 4.197 -19.104 1.00 89.19 187 GLU A N 1
ATOM 1561 C CA . GLU A 1 187 ? 26.255 4.856 -20.404 1.00 89.19 187 GLU A CA 1
ATOM 1562 C C . GLU A 1 187 ? 27.618 5.551 -20.505 1.00 89.19 187 GLU A C 1
ATOM 1564 O O . GLU A 1 187 ? 28.252 5.511 -21.561 1.00 89.19 187 GLU A O 1
ATOM 1569 N N . ALA A 1 188 ? 28.103 6.121 -19.400 1.00 94.12 188 ALA A N 1
ATOM 1570 C CA . ALA A 1 188 ? 29.447 6.682 -19.290 1.00 94.12 188 ALA A CA 1
ATOM 1571 C C . ALA A 1 188 ? 30.557 5.610 -19.288 1.00 94.12 188 ALA A C 1
ATOM 1573 O O . ALA A 1 188 ? 31.733 5.939 -19.450 1.00 94.12 188 ALA A O 1
ATOM 1574 N N . GLY A 1 189 ? 30.201 4.329 -19.127 1.00 93.69 189 GLY A N 1
ATOM 1575 C CA . GLY A 1 189 ? 31.149 3.220 -19.025 1.00 93.69 189 GLY A CA 1
ATOM 1576 C C . GLY A 1 189 ? 31.903 3.171 -17.693 1.00 93.69 189 GLY A C 1
ATOM 1577 O O . GLY A 1 189 ? 32.927 2.497 -17.606 1.00 93.69 189 GLY A O 1
ATOM 1578 N N . GLU A 1 190 ? 31.416 3.877 -16.669 1.00 97.19 190 GLU A N 1
ATOM 1579 C CA . GLU A 1 190 ? 31.982 3.876 -15.313 1.00 97.19 190 GLU A CA 1
ATOM 1580 C C . GLU A 1 190 ? 31.705 2.560 -14.584 1.00 97.19 190 GLU A C 1
ATOM 1582 O O . GLU A 1 190 ? 32.516 2.115 -13.773 1.00 97.19 190 GLU A O 1
ATOM 1587 N N . ILE A 1 191 ? 30.574 1.927 -14.905 1.00 95.00 191 ILE A N 1
ATOM 1588 C CA . ILE A 1 191 ? 30.185 0.612 -14.399 1.00 95.00 191 ILE A CA 1
ATOM 1589 C C . ILE A 1 191 ? 29.864 -0.335 -15.552 1.00 95.00 191 ILE A C 1
ATOM 1591 O O . ILE A 1 191 ? 29.396 0.057 -16.623 1.00 95.00 191 ILE A O 1
ATOM 1595 N N . SER A 1 192 ? 30.085 -1.621 -15.319 1.00 95.38 192 SER A N 1
ATOM 1596 C CA . SER A 1 192 ? 29.684 -2.684 -16.229 1.00 95.38 192 SER A CA 1
ATOM 1597 C C . SER A 1 192 ? 28.177 -2.953 -16.171 1.00 95.38 192 SER A C 1
ATOM 1599 O O . SER A 1 192 ? 27.463 -2.596 -15.233 1.00 95.38 192 SER A O 1
ATOM 1601 N N . HIS A 1 193 ? 27.678 -3.671 -17.177 1.00 89.25 193 HIS A N 1
ATOM 1602 C CA . HIS A 1 193 ? 26.272 -4.070 -17.231 1.00 89.25 193 HIS A CA 1
ATOM 1603 C C . HIS A 1 193 ? 25.865 -5.004 -16.078 1.00 89.25 193 HIS A C 1
ATOM 1605 O O . HIS A 1 193 ? 24.705 -5.002 -15.667 1.00 89.25 193 HIS A O 1
ATOM 1611 N N . GLU A 1 194 ? 26.801 -5.805 -15.558 1.00 92.38 194 GLU A N 1
ATOM 1612 C CA . GLU A 1 194 ? 26.545 -6.689 -14.417 1.00 92.38 194 GLU A CA 1
ATOM 1613 C C . GLU A 1 194 ? 26.514 -5.905 -13.100 1.00 92.38 194 GLU A C 1
ATOM 1615 O O . GLU A 1 194 ? 25.609 -6.114 -12.293 1.00 92.38 194 GLU A O 1
ATOM 1620 N N . GLU A 1 195 ? 27.424 -4.943 -12.923 1.00 92.94 195 GLU A N 1
ATOM 1621 C CA . GLU A 1 195 ? 27.414 -4.031 -11.771 1.00 92.94 195 GLU A CA 1
ATOM 1622 C C . GLU A 1 195 ? 26.124 -3.209 -11.731 1.00 92.94 195 GLU A C 1
ATOM 1624 O O . GLU A 1 195 ? 25.448 -3.198 -10.708 1.00 92.94 195 GLU A O 1
ATOM 1629 N N . ALA A 1 196 ? 25.688 -2.644 -12.862 1.00 90.69 196 ALA A N 1
ATOM 1630 C CA . ALA A 1 196 ? 24.417 -1.924 -12.944 1.00 90.69 196 ALA A CA 1
ATOM 1631 C C . ALA A 1 196 ? 23.220 -2.795 -12.514 1.00 90.69 196 ALA A C 1
ATOM 1633 O O . ALA A 1 196 ? 22.360 -2.362 -11.745 1.00 90.69 196 ALA A O 1
ATOM 1634 N N . ARG A 1 197 ? 23.164 -4.058 -12.962 1.00 89.69 197 ARG A N 1
ATOM 1635 C CA . ARG A 1 197 ? 22.113 -5.008 -12.551 1.00 89.69 197 ARG A CA 1
ATOM 1636 C C . ARG A 1 197 ? 22.162 -5.327 -11.064 1.00 89.69 197 ARG A C 1
ATOM 1638 O O . ARG A 1 197 ? 21.114 -5.558 -10.459 1.00 89.69 197 ARG A O 1
ATOM 1645 N N . GLN A 1 198 ? 23.354 -5.426 -10.490 1.00 93.44 198 GLN A N 1
ATOM 1646 C CA . GLN A 1 198 ? 23.532 -5.666 -9.065 1.00 93.44 198 GLN A CA 1
ATOM 1647 C C . GLN A 1 198 ? 23.083 -4.447 -8.248 1.00 93.44 198 GLN A C 1
ATOM 1649 O O . GLN A 1 198 ? 22.246 -4.597 -7.362 1.00 93.44 198 GLN A O 1
ATOM 1654 N N . SER A 1 199 ? 23.511 -3.239 -8.616 1.00 92.38 199 SER A N 1
ATOM 1655 C CA . SER A 1 199 ? 23.109 -2.001 -7.941 1.00 92.38 199 SER A CA 1
ATOM 1656 C C . SER A 1 199 ? 21.599 -1.761 -8.008 1.00 92.38 199 SER A C 1
ATOM 1658 O O . SER A 1 199 ? 20.988 -1.401 -7.006 1.00 92.38 199 SER A O 1
ATOM 1660 N N . ILE A 1 200 ? 20.953 -2.034 -9.148 1.00 90.19 200 ILE A N 1
ATOM 1661 C CA . ILE A 1 200 ? 19.487 -1.941 -9.264 1.00 90.19 200 ILE A CA 1
ATOM 1662 C C . ILE A 1 200 ? 18.798 -2.920 -8.300 1.00 90.19 200 ILE A C 1
ATOM 1664 O O . ILE A 1 200 ? 17.823 -2.554 -7.642 1.00 90.19 200 ILE A O 1
ATOM 1668 N N . ARG A 1 201 ? 19.299 -4.158 -8.182 1.00 94.12 201 ARG A N 1
ATOM 1669 C CA . ARG A 1 201 ? 18.760 -5.135 -7.221 1.00 94.12 201 ARG A CA 1
ATOM 1670 C C . ARG A 1 201 ? 18.886 -4.632 -5.785 1.00 94.12 201 ARG A C 1
ATOM 1672 O O . ARG A 1 201 ? 17.904 -4.672 -5.050 1.00 94.12 201 ARG A O 1
ATOM 1679 N N . GLU A 1 202 ? 20.047 -4.106 -5.417 1.00 94.62 202 GLU A N 1
ATOM 1680 C CA . GLU A 1 202 ? 20.311 -3.575 -4.075 1.00 94.62 202 GLU A CA 1
ATOM 1681 C C . GLU A 1 202 ? 19.401 -2.387 -3.734 1.00 94.62 202 GLU A C 1
ATOM 1683 O O . GLU A 1 202 ? 18.788 -2.374 -2.666 1.00 94.62 202 GLU A O 1
ATOM 1688 N N . VAL A 1 203 ? 19.207 -1.450 -4.670 1.00 93.75 203 VAL A N 1
ATOM 1689 C CA . VAL A 1 203 ? 18.250 -0.337 -4.524 1.00 93.75 203 VAL A CA 1
ATOM 1690 C C . VAL A 1 203 ? 16.840 -0.860 -4.236 1.00 93.75 203 VAL A C 1
ATOM 1692 O O . VAL A 1 203 ? 16.132 -0.335 -3.371 1.00 93.75 203 VAL A O 1
ATOM 1695 N N . HIS A 1 204 ? 16.410 -1.905 -4.946 1.00 90.75 204 HIS A N 1
ATOM 1696 C CA . HIS A 1 204 ? 15.087 -2.504 -4.756 1.00 90.75 204 HIS A CA 1
ATOM 1697 C C . HIS A 1 204 ? 14.963 -3.218 -3.413 1.00 90.75 204 HIS A C 1
ATOM 1699 O O . HIS A 1 204 ? 13.943 -3.080 -2.733 1.00 90.75 204 HIS A O 1
ATOM 1705 N N . GLU A 1 205 ? 15.988 -3.957 -2.998 1.00 90.62 205 GLU A N 1
ATOM 1706 C CA . GLU A 1 205 ? 16.033 -4.622 -1.696 1.00 90.62 205 GLU A CA 1
ATOM 1707 C C . GLU A 1 205 ? 15.994 -3.616 -0.541 1.00 90.62 205 GLU A C 1
ATOM 1709 O O . GLU A 1 205 ? 15.163 -3.758 0.366 1.00 90.62 205 GLU A O 1
ATOM 1714 N N . GLU A 1 206 ? 16.814 -2.566 -0.599 1.00 91.12 206 GLU A N 1
ATOM 1715 C CA . GLU A 1 206 ? 16.822 -1.486 0.388 1.00 91.12 206 GLU A CA 1
ATOM 1716 C C . GLU A 1 206 ? 15.450 -0.809 0.453 1.00 91.12 206 GLU A C 1
ATOM 1718 O O . GLU A 1 206 ? 14.858 -0.664 1.530 1.00 91.12 206 GLU A O 1
ATOM 1723 N N . MET A 1 207 ? 14.880 -0.454 -0.702 1.00 92.44 207 MET A N 1
ATOM 1724 C CA . MET A 1 207 ? 13.585 0.210 -0.733 1.00 92.44 207 MET A CA 1
ATOM 1725 C C . MET A 1 207 ? 12.474 -0.682 -0.178 1.00 92.44 207 MET A C 1
ATOM 1727 O O . MET A 1 207 ? 11.615 -0.206 0.567 1.00 92.44 207 MET A O 1
ATOM 1731 N N . ASN A 1 208 ? 12.508 -1.985 -0.456 1.00 88.62 208 ASN A N 1
ATOM 1732 C CA . ASN A 1 208 ? 11.579 -2.946 0.132 1.00 88.62 208 ASN A CA 1
ATOM 1733 C C . ASN A 1 208 ? 11.696 -3.001 1.664 1.00 88.62 208 ASN A C 1
ATOM 1735 O O . ASN A 1 208 ? 10.684 -3.156 2.356 1.00 88.62 208 ASN A O 1
ATOM 1739 N N . GLN A 1 209 ? 12.896 -2.849 2.231 1.00 87.19 209 GLN A N 1
ATOM 1740 C CA . GLN A 1 209 ? 13.064 -2.722 3.684 1.00 87.19 209 GLN A CA 1
ATOM 1741 C C . GLN A 1 209 ? 12.478 -1.405 4.212 1.00 87.19 209 GLN A C 1
ATOM 1743 O O . GLN A 1 209 ? 11.767 -1.407 5.221 1.00 87.19 209 GLN A O 1
ATOM 1748 N N . VAL A 1 210 ? 12.716 -0.285 3.523 1.00 88.88 210 VAL A N 1
ATOM 1749 C CA . VAL A 1 210 ? 12.155 1.029 3.885 1.00 88.88 210 VAL A CA 1
ATOM 1750 C C . VAL A 1 210 ? 10.626 1.001 3.853 1.00 88.88 210 VAL A C 1
ATOM 1752 O O . VAL A 1 210 ? 9.985 1.466 4.798 1.00 88.88 210 VAL A O 1
ATOM 1755 N N . ILE A 1 211 ? 10.030 0.426 2.805 1.00 89.12 211 ILE A N 1
ATOM 1756 C CA . ILE A 1 211 ? 8.577 0.269 2.657 1.00 89.12 211 ILE A CA 1
ATOM 1757 C C . ILE A 1 211 ? 8.011 -0.540 3.826 1.00 89.12 211 ILE A C 1
ATOM 1759 O O . ILE A 1 211 ? 7.063 -0.087 4.472 1.00 89.12 211 ILE A O 1
ATOM 1763 N N . ARG A 1 212 ? 8.619 -1.691 4.152 1.00 87.12 212 ARG A N 1
ATOM 1764 C CA . ARG A 1 212 ? 8.209 -2.526 5.295 1.00 87.12 212 ARG A CA 1
ATOM 1765 C C . ARG A 1 212 ? 8.249 -1.746 6.612 1.00 87.12 212 ARG A C 1
ATOM 1767 O O . ARG A 1 212 ? 7.259 -1.730 7.339 1.00 87.12 212 ARG A O 1
ATOM 1774 N N . ARG A 1 213 ? 9.338 -1.018 6.890 1.00 87.19 213 ARG A N 1
ATOM 1775 C CA . ARG A 1 213 ? 9.465 -0.183 8.103 1.00 87.19 213 ARG A CA 1
ATOM 1776 C C . ARG A 1 213 ? 8.418 0.929 8.165 1.00 87.19 213 ARG A C 1
ATOM 1778 O O . ARG A 1 213 ? 7.823 1.145 9.217 1.00 87.19 213 ARG A O 1
ATOM 1785 N N . LYS A 1 214 ? 8.163 1.631 7.056 1.00 91.19 214 LYS A N 1
ATOM 1786 C CA . LYS A 1 214 ? 7.149 2.696 7.022 1.00 91.19 214 LYS A CA 1
ATOM 1787 C C . LYS A 1 214 ? 5.734 2.139 7.207 1.00 91.19 214 LYS A C 1
ATOM 1789 O O . LYS A 1 214 ? 4.934 2.754 7.904 1.00 91.19 214 LYS A O 1
ATOM 1794 N N . HIS A 1 215 ? 5.415 0.979 6.631 1.00 88.19 215 HIS A N 1
ATOM 1795 C CA . HIS A 1 215 ? 4.131 0.319 6.881 1.00 88.19 215 HIS A CA 1
ATOM 1796 C C . HIS A 1 215 ? 3.965 -0.086 8.347 1.00 88.19 215 HIS A C 1
ATOM 1798 O O . HIS A 1 215 ? 2.901 0.157 8.909 1.00 88.19 215 HIS A O 1
ATOM 1804 N N . LEU A 1 216 ? 5.020 -0.607 8.976 1.00 87.25 216 LEU A N 1
ATOM 1805 C CA . LEU A 1 216 ? 5.021 -0.927 10.402 1.00 87.25 216 LEU A CA 1
ATOM 1806 C C . LEU A 1 216 ? 4.751 0.306 11.274 1.00 87.25 216 LEU A C 1
ATOM 1808 O O . LEU A 1 216 ? 3.931 0.250 12.186 1.00 87.25 216 LEU A O 1
ATOM 1812 N N . ALA A 1 217 ? 5.416 1.424 10.973 1.00 90.25 217 ALA A N 1
ATOM 1813 C CA . ALA A 1 217 ? 5.208 2.682 11.683 1.00 90.25 217 ALA A CA 1
ATOM 1814 C C . ALA A 1 217 ? 3.748 3.154 11.582 1.00 90.25 217 ALA A C 1
ATOM 1816 O O . ALA A 1 217 ? 3.154 3.516 12.592 1.00 90.25 217 ALA A O 1
ATOM 1817 N N . LEU A 1 218 ? 3.131 3.050 10.399 1.00 91.25 218 LEU A N 1
ATOM 1818 C CA . LEU A 1 218 ? 1.710 3.372 10.236 1.00 91.25 218 LEU A CA 1
ATOM 1819 C C . LEU A 1 218 ? 0.787 2.466 11.062 1.00 91.25 218 LEU A C 1
ATOM 1821 O O . LEU A 1 218 ? -0.242 2.928 11.549 1.00 91.25 218 LEU A O 1
ATOM 1825 N N . GLU A 1 219 ? 1.113 1.179 11.202 1.00 90.44 219 GLU A N 1
ATOM 1826 C CA . GLU A 1 219 ? 0.328 0.261 12.038 1.00 90.44 219 GLU A CA 1
ATOM 1827 C C . GLU A 1 219 ? 0.485 0.562 13.529 1.00 90.44 219 GLU A C 1
ATOM 1829 O O . GLU A 1 219 ? -0.494 0.486 14.272 1.00 90.44 219 GLU A O 1
ATOM 1834 N N . LEU A 1 220 ? 1.690 0.943 13.961 1.00 91.19 220 LEU A N 1
ATOM 1835 C CA . LEU A 1 220 ? 1.939 1.418 15.321 1.00 91.19 220 LEU A CA 1
ATOM 1836 C C . LEU A 1 220 ? 1.131 2.682 15.622 1.00 91.19 220 LEU A C 1
ATOM 1838 O O . LEU A 1 220 ? 0.408 2.698 16.613 1.00 91.19 220 LEU A O 1
ATOM 1842 N N . GLU A 1 221 ? 1.186 3.686 14.745 1.00 92.00 221 GLU A N 1
ATOM 1843 C CA . GLU A 1 221 ? 0.434 4.937 14.902 1.00 92.00 221 GLU A CA 1
ATOM 1844 C C . GLU A 1 221 ? -1.081 4.697 14.989 1.00 92.00 221 GLU A C 1
ATOM 1846 O O . GLU A 1 221 ? -1.775 5.337 15.779 1.00 92.00 221 GLU A O 1
ATOM 1851 N N . ASP A 1 222 ? -1.624 3.771 14.190 1.00 91.50 222 ASP A N 1
ATOM 1852 C CA . ASP A 1 222 ? -3.049 3.428 14.251 1.00 91.50 222 ASP A CA 1
ATOM 1853 C C . ASP A 1 222 ? -3.424 2.787 15.595 1.00 91.50 222 ASP A C 1
ATOM 1855 O O . ASP A 1 222 ? -4.458 3.110 16.188 1.00 91.50 222 ASP A O 1
ATOM 1859 N N . HIS A 1 223 ? -2.569 1.898 16.104 1.00 92.81 223 HIS A N 1
ATOM 1860 C CA . HIS A 1 223 ? -2.754 1.289 17.415 1.00 92.81 223 HIS A CA 1
ATOM 1861 C C . HIS A 1 223 ? -2.637 2.303 18.558 1.00 92.81 223 HIS A C 1
ATOM 1863 O O . HIS A 1 223 ? -3.479 2.268 19.458 1.00 92.81 223 HIS A O 1
ATOM 1869 N N . GLU A 1 224 ? -1.665 3.216 18.499 1.00 92.94 224 GLU A N 1
ATOM 1870 C CA . GLU A 1 224 ? -1.480 4.300 19.473 1.00 92.94 224 GLU A CA 1
ATOM 1871 C C . GLU A 1 224 ? -2.748 5.152 19.567 1.00 92.94 224 GLU A C 1
ATOM 1873 O O . GLU A 1 224 ? -3.355 5.219 20.634 1.00 92.94 224 GLU A O 1
ATOM 1878 N N . ARG A 1 225 ? -3.270 5.647 18.438 1.00 92.19 225 ARG A N 1
ATOM 1879 C CA . ARG A 1 225 ? -4.507 6.452 18.416 1.00 92.19 225 ARG A CA 1
ATOM 1880 C C . ARG A 1 225 ? -5.731 5.722 18.961 1.00 92.19 225 ARG A C 1
ATOM 1882 O O . ARG A 1 225 ? -6.656 6.346 19.477 1.00 92.19 225 ARG A O 1
ATOM 1889 N N . ARG A 1 226 ? -5.822 4.403 18.767 1.00 91.44 226 ARG A N 1
ATOM 1890 C CA . ARG A 1 226 ? -6.939 3.603 19.301 1.00 91.44 226 ARG A CA 1
ATOM 1891 C C . ARG A 1 226 ? -6.840 3.452 20.812 1.00 91.44 226 ARG A C 1
ATOM 1893 O O . ARG A 1 226 ? -7.859 3.505 21.491 1.00 91.44 226 ARG A O 1
ATOM 1900 N N . ILE A 1 227 ? -5.631 3.242 21.320 1.00 94.69 227 ILE A N 1
ATOM 1901 C CA . ILE A 1 227 ? -5.374 3.123 22.754 1.00 94.69 227 ILE A CA 1
ATOM 1902 C C . ILE A 1 227 ? -5.564 4.481 23.440 1.00 94.69 227 ILE A C 1
ATOM 1904 O O . ILE A 1 227 ? -6.203 4.526 24.485 1.00 94.69 227 ILE A O 1
ATOM 1908 N N . GLU A 1 228 ? -5.106 5.574 22.829 1.00 94.88 228 GLU A N 1
ATOM 1909 C CA . GLU A 1 228 ? -5.334 6.944 23.306 1.00 94.88 228 GLU A CA 1
ATOM 1910 C C . GLU A 1 228 ? -6.826 7.270 23.399 1.00 94.88 228 GLU A C 1
ATOM 1912 O O . GLU A 1 228 ? -7.289 7.666 24.461 1.00 94.88 228 GLU A O 1
ATOM 1917 N N . ARG A 1 229 ? -7.619 6.991 22.358 1.00 90.94 229 ARG A N 1
ATOM 1918 C CA . ARG A 1 229 ? -9.076 7.213 22.411 1.00 90.94 229 ARG A CA 1
ATOM 1919 C C . ARG A 1 229 ? -9.777 6.392 23.493 1.00 90.94 229 ARG A C 1
ATOM 1921 O O . ARG A 1 229 ? -10.655 6.903 24.186 1.00 90.94 229 ARG A O 1
ATOM 1928 N N . ALA A 1 230 ? -9.396 5.127 23.665 1.00 92.81 230 ALA A N 1
ATOM 1929 C CA . ALA A 1 230 ? -9.937 4.288 24.737 1.00 92.81 230 ALA A CA 1
ATOM 1930 C C . ALA A 1 230 ? -9.537 4.814 26.132 1.00 92.81 230 ALA A C 1
ATOM 1932 O O . ALA A 1 230 ? -10.286 4.676 27.096 1.00 92.81 230 ALA A O 1
ATOM 1933 N N . LEU A 1 231 ? -8.351 5.415 26.250 1.00 95.19 231 LEU A N 1
ATOM 1934 C CA . LEU A 1 231 ? -7.886 6.046 27.482 1.00 95.19 231 LEU A CA 1
ATOM 1935 C C . LEU A 1 231 ? -8.657 7.344 27.771 1.00 95.19 231 LEU A C 1
ATOM 1937 O O . LEU A 1 231 ? -9.104 7.547 28.896 1.00 95.19 231 LEU A O 1
ATOM 1941 N N . GLU A 1 232 ? -8.844 8.197 26.763 1.00 94.75 232 GLU A N 1
ATOM 1942 C CA . GLU A 1 232 ? -9.568 9.473 26.860 1.00 94.75 232 GLU A CA 1
ATOM 1943 C C . GLU A 1 232 ? -11.052 9.286 27.190 1.00 94.75 232 GLU A C 1
ATOM 1945 O O . GLU A 1 232 ? -11.608 10.028 27.996 1.00 94.75 232 GLU A O 1
ATOM 1950 N N . SER A 1 233 ? -11.686 8.264 26.612 1.00 93.19 233 SER A N 1
ATOM 1951 C CA . SER A 1 233 ? -13.074 7.883 26.917 1.00 93.19 233 SER A CA 1
ATOM 1952 C C . SER A 1 233 ? -13.237 7.188 28.274 1.00 93.19 233 SER A C 1
ATOM 1954 O O . SER A 1 233 ? -14.361 6.979 28.727 1.00 93.19 233 SER A O 1
ATOM 1956 N N . GLY A 1 234 ? -12.133 6.831 28.939 1.00 94.12 234 GLY A N 1
ATOM 1957 C CA . GLY A 1 234 ? -12.144 6.123 30.217 1.00 94.12 234 GLY A CA 1
ATOM 1958 C C . GLY A 1 234 ? -12.469 4.629 30.115 1.00 94.12 234 GLY A C 1
ATOM 1959 O O . GLY A 1 234 ? -12.632 3.979 31.146 1.00 94.12 234 GLY A O 1
ATOM 1960 N N . GLU A 1 235 ? -12.533 4.059 28.906 1.00 95.50 235 GLU A N 1
ATOM 1961 C CA . GLU A 1 235 ? -12.719 2.615 28.693 1.00 95.50 235 GLU A CA 1
ATOM 1962 C C . GLU A 1 235 ? -11.549 1.792 29.249 1.00 95.50 235 GLU A C 1
ATOM 1964 O O . GLU A 1 235 ? -11.719 0.636 29.649 1.00 95.50 235 GLU A O 1
ATOM 1969 N N . ILE A 1 236 ? -10.348 2.376 29.267 1.00 96.81 236 ILE A N 1
ATOM 1970 C CA . ILE A 1 236 ? -9.151 1.773 29.851 1.00 96.81 236 ILE A CA 1
ATOM 1971 C C . ILE A 1 236 ? -8.420 2.755 30.762 1.00 96.81 236 ILE A C 1
ATOM 1973 O O . ILE A 1 236 ? -8.407 3.963 30.550 1.00 96.81 236 ILE A O 1
ATOM 1977 N N . SER A 1 237 ? -7.739 2.213 31.766 1.00 97.75 237 SER A N 1
ATOM 1978 C CA . SER A 1 237 ? -6.808 2.973 32.600 1.00 97.75 237 SER A CA 1
ATOM 1979 C C . SER A 1 237 ? -5.476 3.231 31.889 1.00 97.75 237 SER A C 1
ATOM 1981 O O . SER A 1 237 ? -5.078 2.495 30.983 1.00 97.75 237 SER A O 1
ATOM 1983 N N . LYS A 1 238 ? -4.715 4.217 32.380 1.00 96.38 238 LYS A N 1
ATOM 1984 C CA . LYS A 1 238 ? -3.356 4.513 31.892 1.00 96.38 238 LYS A CA 1
ATOM 1985 C C . LYS A 1 238 ? -2.440 3.283 31.911 1.00 96.38 238 LYS A C 1
ATOM 1987 O O . LYS A 1 238 ? -1.745 3.016 30.938 1.00 96.38 238 LYS A O 1
ATOM 1992 N N . ARG A 1 239 ? -2.498 2.487 32.984 1.00 96.19 239 ARG A N 1
ATOM 1993 C CA . ARG A 1 239 ? -1.714 1.248 33.111 1.00 96.19 239 ARG A CA 1
ATOM 1994 C C . ARG A 1 239 ? -2.096 0.218 32.045 1.00 96.19 239 ARG A C 1
ATOM 1996 O O . ARG A 1 239 ? -1.221 -0.404 31.456 1.00 96.19 239 ARG A O 1
ATOM 2003 N N . GLN A 1 240 ? -3.392 0.060 31.772 1.00 96.94 240 GLN A N 1
ATOM 2004 C CA . GLN A 1 240 ? -3.868 -0.838 30.715 1.00 96.94 240 GLN A CA 1
ATOM 2005 C C . GLN A 1 240 ? -3.474 -0.339 29.319 1.00 96.94 240 GLN A C 1
ATOM 2007 O O . GLN A 1 240 ? -3.173 -1.152 28.449 1.00 96.94 240 GLN A O 1
ATOM 2012 N N . ALA A 1 241 ? -3.463 0.976 29.092 1.00 95.56 241 ALA A N 1
ATOM 2013 C CA . ALA A 1 241 ? -2.998 1.568 27.841 1.00 95.56 241 ALA A CA 1
ATOM 2014 C C . ALA A 1 241 ? -1.509 1.270 27.590 1.00 95.56 241 ALA A C 1
ATOM 2016 O O . ALA A 1 241 ? -1.146 0.800 26.511 1.00 95.56 241 ALA A O 1
ATOM 2017 N N . GLU A 1 242 ? -0.662 1.465 28.605 1.00 96.00 242 GLU A N 1
ATOM 2018 C CA . GLU A 1 242 ? 0.772 1.149 28.549 1.00 96.00 242 GLU A CA 1
ATOM 2019 C C . GLU A 1 242 ? 1.018 -0.343 28.270 1.00 96.00 242 GLU A C 1
ATOM 2021 O O . GLU A 1 242 ? 1.800 -0.693 27.384 1.00 96.00 242 GLU A O 1
ATOM 2026 N N . GLU A 1 243 ? 0.307 -1.230 28.969 1.00 96.88 243 GLU A N 1
ATOM 2027 C CA . GLU A 1 243 ? 0.424 -2.681 28.790 1.00 96.88 243 GLU A CA 1
ATOM 2028 C C . GLU A 1 243 ? 0.016 -3.122 27.375 1.00 96.88 243 GLU A C 1
ATOM 2030 O O . GLU A 1 243 ? 0.755 -3.853 26.710 1.00 96.88 243 GLU A O 1
ATOM 2035 N N . LYS A 1 244 ? -1.101 -2.591 26.858 1.00 96.06 244 LYS A N 1
ATOM 2036 C CA . LYS A 1 244 ? -1.531 -2.827 25.472 1.00 96.06 244 LYS A CA 1
ATOM 2037 C C . LYS A 1 244 ? -0.503 -2.325 24.457 1.00 96.06 244 LYS A C 1
ATOM 2039 O O . LYS A 1 244 ? -0.263 -2.998 23.457 1.00 96.06 244 LYS A O 1
ATOM 2044 N N . MET A 1 245 ? 0.134 -1.178 24.698 1.00 93.00 245 MET A N 1
ATOM 2045 C CA . MET A 1 245 ? 1.179 -0.657 23.809 1.00 93.00 245 MET A CA 1
ATOM 2046 C C . MET A 1 245 ? 2.428 -1.538 23.780 1.00 93.00 245 MET A C 1
ATOM 2048 O O . MET A 1 245 ? 3.008 -1.751 22.711 1.00 93.00 245 MET A O 1
ATOM 2052 N N . ILE A 1 246 ? 2.832 -2.087 24.926 1.00 94.62 246 ILE A N 1
ATOM 2053 C CA . ILE A 1 246 ? 3.931 -3.057 24.996 1.00 94.62 246 ILE A CA 1
ATOM 2054 C C . ILE A 1 246 ? 3.575 -4.310 24.191 1.00 94.62 246 ILE A C 1
ATOM 2056 O O . ILE A 1 246 ? 4.387 -4.766 23.384 1.00 94.62 246 ILE A O 1
ATOM 2060 N N . GLU A 1 247 ? 2.359 -4.835 24.350 1.00 94.00 247 GLU A N 1
ATOM 2061 C CA . GLU A 1 247 ? 1.893 -6.006 23.603 1.00 94.00 247 GLU A CA 1
ATOM 2062 C C . GLU A 1 247 ? 1.884 -5.752 22.089 1.00 94.00 247 GLU A C 1
ATOM 2064 O O . GLU A 1 247 ? 2.405 -6.566 21.320 1.00 94.00 247 GLU A O 1
ATOM 2069 N N . VAL A 1 248 ? 1.356 -4.602 21.655 1.00 93.38 248 VAL A N 1
ATOM 2070 C CA . VAL A 1 248 ? 1.344 -4.186 20.246 1.00 93.38 248 VAL A CA 1
ATOM 2071 C C . VAL A 1 248 ? 2.766 -4.142 19.691 1.00 93.38 248 VAL A C 1
ATOM 2073 O O . VAL A 1 248 ? 3.031 -4.761 18.658 1.00 93.38 248 VAL A O 1
ATOM 2076 N N . ARG A 1 249 ? 3.700 -3.483 20.390 1.00 88.00 249 ARG A N 1
ATOM 2077 C CA . ARG A 1 249 ? 5.108 -3.391 19.969 1.00 88.00 249 ARG A CA 1
ATOM 2078 C C . ARG A 1 249 ? 5.768 -4.765 19.887 1.00 88.00 249 ARG A C 1
ATOM 2080 O O . ARG A 1 249 ? 6.447 -5.049 18.907 1.00 88.00 249 ARG A O 1
ATOM 2087 N N . GLN A 1 250 ? 5.531 -5.649 20.857 1.00 89.44 250 GLN A N 1
ATOM 2088 C CA . GLN A 1 250 ? 6.061 -7.017 20.829 1.00 89.44 250 GLN A CA 1
ATOM 2089 C C . GLN A 1 250 ? 5.465 -7.856 19.694 1.00 89.44 250 GLN A C 1
ATOM 2091 O O . GLN A 1 250 ? 6.180 -8.624 19.049 1.00 89.44 250 GLN A O 1
ATOM 2096 N N . ARG A 1 251 ? 4.156 -7.741 19.438 1.00 89.62 251 ARG A N 1
ATOM 2097 C CA . ARG A 1 251 ? 3.489 -8.443 18.335 1.00 89.62 251 ARG A CA 1
ATOM 2098 C C . ARG A 1 251 ? 4.049 -7.991 16.992 1.00 89.62 251 ARG A C 1
ATOM 2100 O O . ARG A 1 251 ? 4.430 -8.838 16.191 1.00 89.62 251 ARG A O 1
ATOM 2107 N N . LEU A 1 252 ? 4.147 -6.683 16.791 1.00 86.44 252 LEU A N 1
ATOM 2108 C CA . LEU A 1 252 ? 4.650 -6.086 15.561 1.00 86.44 252 LEU A CA 1
ATOM 2109 C C . LEU A 1 252 ? 6.145 -6.372 15.355 1.00 86.44 252 LEU A C 1
ATOM 2111 O O . LEU A 1 252 ? 6.541 -6.722 14.250 1.00 86.44 252 LEU A O 1
ATOM 2115 N N . ALA A 1 253 ? 6.960 -6.362 16.414 1.00 81.31 253 ALA A N 1
ATOM 2116 C CA . ALA A 1 253 ? 8.362 -6.779 16.339 1.00 81.31 253 ALA A CA 1
ATOM 2117 C C . ALA A 1 253 ? 8.523 -8.258 15.942 1.00 81.31 253 ALA A C 1
ATOM 2119 O O . ALA A 1 253 ? 9.404 -8.585 15.151 1.00 81.31 253 ALA A O 1
ATOM 2120 N N . ARG A 1 254 ? 7.660 -9.155 16.445 1.00 80.19 254 ARG A N 1
ATOM 2121 C CA . ARG A 1 254 ? 7.640 -10.569 16.024 1.00 80.19 254 ARG A CA 1
ATOM 2122 C C . ARG A 1 254 ? 7.248 -10.724 14.557 1.00 80.19 254 ARG A C 1
ATOM 2124 O O . ARG A 1 254 ? 7.912 -11.455 13.835 1.00 80.19 254 ARG A O 1
ATOM 2131 N N . GLN A 1 255 ? 6.200 -10.026 14.116 1.00 74.44 255 GLN A N 1
ATOM 2132 C CA . GLN A 1 255 ? 5.795 -10.030 12.705 1.00 74.44 255 GLN A CA 1
ATOM 2133 C C . GLN A 1 255 ? 6.941 -9.546 11.811 1.00 74.44 255 GLN A C 1
ATOM 2135 O O . GLN A 1 255 ? 7.266 -10.200 10.828 1.00 74.44 255 GLN A O 1
ATOM 2140 N N . PHE A 1 256 ? 7.623 -8.477 12.219 1.00 67.31 256 PHE A N 1
ATOM 2141 C CA . PHE A 1 256 ? 8.740 -7.909 11.475 1.00 67.31 256 PHE A CA 1
ATOM 2142 C C . PHE A 1 256 ? 9.958 -8.840 11.405 1.00 67.31 256 PHE A C 1
ATOM 2144 O O . PHE A 1 256 ? 10.563 -8.973 10.347 1.00 67.31 256 PHE A O 1
ATOM 2151 N N . ARG A 1 257 ? 10.289 -9.539 12.499 1.00 66.12 257 ARG A N 1
ATOM 2152 C CA . ARG A 1 257 ? 11.379 -10.528 12.525 1.00 66.12 257 ARG A CA 1
ATOM 2153 C C . ARG A 1 257 ? 11.112 -11.699 11.571 1.00 66.12 257 ARG A C 1
ATOM 2155 O O . ARG A 1 257 ? 12.006 -12.124 10.849 1.00 66.12 257 ARG A O 1
ATOM 2162 N N . VAL A 1 258 ? 9.869 -12.179 11.516 1.00 61.44 258 VAL A N 1
ATOM 2163 C CA . VAL A 1 258 ? 9.451 -13.217 10.559 1.00 61.44 258 VAL A CA 1
ATOM 2164 C C . VAL A 1 258 ? 9.483 -12.690 9.120 1.00 61.44 258 VAL A C 1
ATOM 2166 O O . VAL A 1 258 ? 9.967 -13.375 8.225 1.00 61.44 258 VAL A O 1
ATOM 2169 N N . GLU A 1 259 ? 9.011 -11.465 8.881 1.00 55.44 259 GLU A N 1
ATOM 2170 C CA . GLU A 1 259 ? 8.989 -10.844 7.548 1.00 55.44 259 GLU A CA 1
ATOM 2171 C C . GLU A 1 259 ? 10.379 -10.481 7.003 1.00 55.44 259 GLU A C 1
ATOM 2173 O O . GLU A 1 259 ? 10.535 -10.359 5.785 1.00 55.44 259 GLU A O 1
ATOM 2178 N N . LEU A 1 260 ? 11.379 -10.303 7.871 1.00 55.66 260 LEU A N 1
ATOM 2179 C CA . LEU A 1 260 ? 12.784 -10.114 7.497 1.00 55.66 260 LEU A CA 1
ATOM 2180 C C . LEU A 1 260 ? 13.565 -11.429 7.345 1.00 55.66 260 LEU A C 1
ATOM 2182 O O . LEU A 1 260 ? 14.691 -11.395 6.862 1.00 55.66 260 LEU A O 1
ATOM 2186 N N . GLY A 1 261 ? 12.962 -12.577 7.680 1.00 53.41 261 GLY A N 1
ATOM 2187 C CA . GLY A 1 261 ? 13.619 -13.885 7.589 1.00 53.41 261 GLY A CA 1
ATOM 2188 C C . GLY A 1 261 ? 14.544 -14.214 8.767 1.00 53.41 261 GLY A C 1
ATOM 2189 O O . GLY A 1 261 ? 15.320 -15.158 8.676 1.00 53.41 261 GLY A O 1
ATOM 2190 N N . ASP A 1 262 ? 14.440 -13.478 9.876 1.00 49.56 262 ASP A N 1
ATOM 2191 C CA . ASP A 1 262 ? 15.305 -13.611 11.058 1.00 49.56 262 ASP A CA 1
ATOM 2192 C C . ASP A 1 262 ? 14.818 -14.688 12.060 1.00 49.56 262 ASP A C 1
ATOM 2194 O O . ASP A 1 262 ? 15.467 -14.943 13.075 1.00 49.56 262 ASP A O 1
ATOM 2198 N N . GLU A 1 263 ? 13.662 -15.323 11.821 1.00 41.00 263 GLU A N 1
ATOM 2199 C CA . GLU A 1 263 ? 13.151 -16.447 12.621 1.00 41.00 263 GLU A CA 1
ATOM 2200 C C . GLU A 1 263 ? 12.902 -17.679 11.737 1.00 41.00 263 GLU A C 1
ATOM 2202 O O . GLU A 1 263 ? 12.017 -17.671 10.878 1.00 41.00 263 GLU A O 1
ATOM 2207 N N . GLU A 1 264 ? 13.651 -18.765 11.979 1.00 38.28 264 GLU A N 1
ATOM 2208 C CA . GLU A 1 264 ? 13.346 -20.078 11.401 1.00 38.28 264 GLU A CA 1
ATOM 2209 C C . GLU A 1 264 ? 11.914 -20.504 11.773 1.00 38.28 264 GLU A C 1
ATOM 2211 O O . GLU A 1 264 ? 11.479 -20.318 12.921 1.00 38.28 264 GLU A O 1
ATOM 2216 N N . PRO A 1 265 ? 11.164 -21.122 10.841 1.00 38.75 265 PRO A N 1
ATOM 2217 C CA . PRO A 1 265 ? 9.856 -21.668 11.153 1.00 38.75 265 PRO A CA 1
ATOM 2218 C C . PRO A 1 265 ? 10.033 -22.695 12.266 1.00 38.75 265 PRO A C 1
ATOM 2220 O O . PRO A 1 265 ? 10.756 -23.674 12.099 1.00 38.75 265 PRO A O 1
ATOM 2223 N N . LYS A 1 266 ? 9.369 -22.473 13.409 1.00 44.03 266 LYS A N 1
ATOM 2224 C CA . LYS A 1 266 ? 9.373 -23.419 14.530 1.00 44.03 266 LYS A CA 1
ATOM 2225 C C . LYS A 1 266 ? 9.070 -24.816 13.994 1.00 44.03 266 LYS A C 1
ATOM 2227 O O . LYS A 1 266 ? 7.920 -25.114 13.659 1.00 44.03 266 LYS A O 1
ATOM 2232 N N . VAL A 1 267 ? 10.102 -25.660 13.928 1.00 36.47 267 VAL A N 1
ATOM 2233 C CA . VAL A 1 267 ? 9.971 -27.087 13.658 1.00 36.47 267 VAL A CA 1
ATOM 2234 C C . VAL A 1 267 ? 8.928 -27.597 14.638 1.00 36.47 267 VAL A C 1
ATOM 2236 O O . VAL A 1 267 ? 9.068 -27.435 15.855 1.00 36.47 267 VAL A O 1
ATOM 2239 N N . ARG A 1 268 ? 7.828 -28.142 14.113 1.00 37.38 268 ARG A N 1
ATOM 2240 C CA . ARG A 1 268 ? 6.816 -28.808 14.930 1.00 37.38 268 ARG A CA 1
ATOM 2241 C C . ARG A 1 268 ? 7.509 -29.960 15.647 1.00 37.38 268 ARG A C 1
ATOM 2243 O O . ARG A 1 268 ? 7.719 -31.020 15.075 1.00 37.38 268 ARG A O 1
ATOM 2250 N N . ARG A 1 269 ? 7.888 -29.733 16.901 1.00 42.94 269 ARG A N 1
ATOM 2251 C CA . ARG A 1 269 ? 8.349 -30.782 17.803 1.00 42.94 269 ARG A CA 1
ATOM 2252 C C . ARG A 1 269 ? 7.150 -31.677 18.088 1.00 42.94 269 ARG A C 1
ATOM 2254 O O . ARG A 1 269 ? 6.255 -31.281 18.831 1.00 42.94 269 ARG A O 1
ATOM 2261 N N . GLY A 1 270 ? 7.124 -32.854 17.478 1.00 35.03 270 GLY A N 1
ATOM 2262 C CA . GLY A 1 270 ? 6.172 -33.890 17.849 1.00 35.03 270 GLY A CA 1
ATOM 2263 C C . GLY A 1 270 ? 5.881 -34.874 16.737 1.00 35.03 270 GLY A C 1
ATOM 2264 O O . GLY A 1 270 ? 4.891 -34.707 16.037 1.00 35.03 270 GLY A O 1
ATOM 2265 N N . SER A 1 271 ? 6.731 -35.884 16.601 1.00 39.47 271 SER A N 1
ATOM 2266 C CA . SER A 1 271 ? 6.457 -37.335 16.574 1.00 39.47 271 SER A CA 1
ATOM 2267 C C . SER A 1 271 ? 7.716 -38.013 16.029 1.00 39.47 271 SER A C 1
ATOM 2269 O O . SER A 1 271 ? 8.407 -37.391 15.233 1.00 39.47 271 SER A O 1
ATOM 2271 N N . ASP A 1 272 ? 8.004 -39.226 16.503 1.00 34.44 272 ASP A N 1
ATOM 2272 C CA . ASP A 1 272 ? 9.135 -40.093 16.116 1.00 34.44 272 ASP A CA 1
ATOM 2273 C C . ASP A 1 272 ? 10.413 -39.783 16.939 1.00 34.44 272 ASP A C 1
ATOM 2275 O O . ASP A 1 272 ? 10.945 -38.683 16.900 1.00 34.44 272 ASP A O 1
ATOM 2279 N N . GLU A 1 273 ? 10.948 -40.621 17.832 1.00 38.47 273 GLU A N 1
ATOM 2280 C CA . GLU A 1 273 ? 10.793 -42.053 18.073 1.00 38.47 273 GLU A CA 1
ATOM 2281 C C . GLU A 1 273 ? 10.989 -42.370 19.565 1.00 38.47 273 GLU A C 1
ATOM 2283 O O . GLU A 1 273 ? 12.008 -42.069 20.192 1.00 38.47 273 GLU A O 1
ATOM 2288 N N . ARG A 1 274 ? 9.990 -43.048 20.135 1.00 43.62 274 ARG A N 1
ATOM 2289 C CA . ARG A 1 274 ? 10.213 -44.039 21.185 1.00 43.62 274 ARG A CA 1
ATOM 2290 C C . ARG A 1 274 ? 10.877 -45.238 20.510 1.00 43.62 274 ARG A C 1
ATOM 2292 O O . ARG A 1 274 ? 10.163 -46.094 20.012 1.00 43.62 274 ARG A O 1
ATOM 2299 N N . GLU A 1 275 ? 12.194 -45.341 20.556 1.00 36.88 275 GLU A N 1
ATOM 2300 C CA . GLU A 1 275 ? 12.883 -46.627 20.424 1.00 36.88 275 GLU A CA 1
ATOM 2301 C C . GLU A 1 275 ? 14.299 -46.512 20.999 1.00 36.88 275 GLU A C 1
ATOM 2303 O O . GLU A 1 275 ? 14.959 -45.492 20.843 1.00 36.88 275 GLU A O 1
ATOM 2308 N N . GLY A 1 276 ? 14.740 -47.524 21.754 1.00 34.88 276 GLY A N 1
ATOM 2309 C CA . GLY A 1 276 ? 16.089 -47.554 22.337 1.00 34.88 276 GLY A CA 1
ATOM 2310 C C . GLY A 1 276 ? 16.196 -47.440 23.864 1.00 34.88 276 GLY A C 1
ATOM 2311 O O . GLY A 1 276 ? 17.175 -46.911 24.380 1.00 34.88 276 GLY A O 1
ATOM 2312 N N . ARG A 1 277 ? 15.226 -47.959 24.630 1.00 39.41 277 ARG A N 1
ATOM 2313 C CA . ARG A 1 277 ? 15.461 -48.396 26.025 1.00 39.41 277 ARG A CA 1
ATOM 2314 C C . ARG A 1 277 ? 15.126 -49.879 26.176 1.00 39.41 277 ARG A C 1
ATOM 2316 O O . ARG A 1 277 ? 14.157 -50.244 26.832 1.00 39.41 277 ARG A O 1
ATOM 2323 N N . LYS A 1 278 ? 15.942 -50.731 25.563 1.00 39.72 278 LYS A N 1
ATOM 2324 C CA . LYS A 1 278 ? 16.150 -52.124 25.971 1.00 39.72 278 LYS A CA 1
ATOM 2325 C C . LYS A 1 278 ? 17.640 -52.434 25.825 1.00 39.72 278 LYS A C 1
ATOM 2327 O O . LYS A 1 278 ? 18.322 -51.796 25.036 1.00 39.72 278 LYS A O 1
ATOM 2332 N N . ASP A 1 279 ? 18.100 -53.358 26.653 1.00 38.66 279 ASP A N 1
ATOM 2333 C CA . ASP A 1 279 ? 19.455 -53.913 26.717 1.00 38.66 279 ASP A CA 1
ATOM 2334 C C . ASP A 1 279 ? 20.534 -53.097 27.438 1.00 38.66 279 ASP A C 1
ATOM 2336 O O . ASP A 1 279 ? 21.504 -52.609 26.870 1.00 38.66 279 ASP A O 1
ATOM 2340 N N . ARG A 1 280 ? 20.416 -53.077 28.770 1.00 40.25 280 ARG A N 1
ATOM 2341 C CA . ARG A 1 280 ? 21.543 -53.424 29.656 1.00 40.25 280 ARG A CA 1
ATOM 2342 C C . ARG A 1 280 ? 21.011 -53.882 31.008 1.00 40.25 280 ARG A C 1
ATOM 2344 O O . ARG A 1 280 ? 20.779 -53.067 31.895 1.00 40.25 280 ARG A O 1
ATOM 2351 N N . ARG A 1 281 ? 20.780 -55.190 31.128 1.00 41.84 281 ARG A N 1
ATOM 2352 C CA . ARG A 1 281 ? 20.859 -55.989 32.364 1.00 41.84 281 ARG A CA 1
ATOM 2353 C C . ARG A 1 281 ? 20.525 -57.434 32.008 1.00 41.84 281 ARG A C 1
ATOM 2355 O O . ARG A 1 281 ? 19.350 -57.766 31.890 1.00 41.84 281 ARG A O 1
ATOM 2362 N N . ARG A 1 282 ? 21.570 -58.242 31.828 1.00 37.97 282 ARG A N 1
ATOM 2363 C CA . ARG A 1 282 ? 21.680 -59.664 32.197 1.00 37.97 282 ARG A CA 1
ATOM 2364 C C . ARG A 1 282 ? 22.937 -60.221 31.535 1.00 37.97 282 ARG A C 1
ATOM 2366 O O . ARG A 1 282 ? 22.936 -60.450 30.337 1.00 37.97 282 ARG A O 1
ATOM 2373 N N . HIS A 1 283 ? 23.993 -60.333 32.327 1.00 37.81 283 HIS A N 1
ATOM 2374 C CA . HIS A 1 283 ? 24.887 -61.487 32.367 1.00 37.81 283 HIS A CA 1
ATOM 2375 C C . HIS A 1 283 ? 25.750 -61.323 33.619 1.00 37.81 283 HIS A C 1
ATOM 2377 O O . HIS A 1 283 ? 26.803 -60.702 33.583 1.00 37.81 283 HIS A O 1
ATOM 2383 N N . GLU A 1 284 ? 25.210 -61.804 34.732 1.00 37.03 284 GLU A N 1
ATOM 2384 C CA . GLU A 1 284 ? 25.960 -62.495 35.778 1.00 37.03 284 GLU A CA 1
ATOM 2385 C C . GLU A 1 284 ? 25.080 -63.705 36.097 1.00 37.03 284 GLU A C 1
ATOM 2387 O O . GLU A 1 284 ? 23.946 -63.530 36.540 1.00 37.03 284 GLU A O 1
ATOM 2392 N N . ASP A 1 285 ? 25.497 -64.863 35.591 1.00 37.81 285 ASP A N 1
ATOM 2393 C CA . ASP A 1 285 ? 25.489 -66.163 36.266 1.00 37.81 285 ASP A CA 1
ATOM 2394 C C . ASP A 1 285 ? 26.123 -67.184 35.298 1.00 37.81 285 ASP A C 1
ATOM 2396 O O . ASP A 1 285 ? 25.673 -67.326 34.157 1.00 37.81 285 ASP A O 1
ATOM 2400 N N . GLU A 1 286 ? 27.179 -67.820 35.820 1.00 33.78 286 GLU A N 1
ATOM 2401 C CA . GLU A 1 286 ? 28.189 -68.748 35.255 1.00 33.78 286 GLU A CA 1
ATOM 2402 C C . GLU A 1 286 ? 29.365 -68.165 34.448 1.00 33.78 286 GLU A C 1
ATOM 2404 O O . GLU A 1 286 ? 29.200 -67.730 33.286 1.00 33.78 286 GLU A O 1
#

pLDDT: mean 75.53, std 21.46, range [24.0, 97.75]

Radius of gyration: 29.62 Å; chains: 1; bounding box: 60×78×73 Å

Secondary structure (DSSP, 8-state):
--------------------TT-HHHHHHHHHHHHHHHHHHTTSS-HHHHHHHHHHHHHHHH-------TTTGGG-HHHHHHHHHHHHHHHHHHHHHHHHTTSS-HHHHHHHHHHHHHHHHHHHHHHHHHHHHHHHHHHHHTTSS-HHHHHHHHHHHHHHHHHHHHHHHHHHHHHHHHHHHHHHHHHTTSS-HHHHHHHHHHHHHHHHHHHHHHHHHHHHHHHHHHHHHHHHTTSS-HHHHHHHHHHHHHHHHHHHHHHTT-S-----------------------